Protein AF-A0A2D7PDQ7-F1 (afdb_monomer_lite)

Structure (mmCIF, N/CA/C/O backbone):
data_AF-A0A2D7PDQ7-F1
#
_entry.id   AF-A0A2D7PDQ7-F1
#
loop_
_atom_site.group_PDB
_atom_site.id
_atom_site.type_symbol
_atom_site.label_atom_id
_atom_site.label_alt_id
_atom_site.label_comp_id
_atom_site.label_asym_id
_atom_site.label_entity_id
_atom_site.label_seq_id
_atom_site.pdbx_PDB_ins_code
_atom_site.Cartn_x
_atom_site.Cartn_y
_atom_site.Cartn_z
_atom_site.occupancy
_atom_site.B_iso_or_equiv
_atom_site.auth_seq_id
_atom_site.auth_comp_id
_atom_site.auth_asym_id
_atom_site.auth_atom_id
_atom_site.pdbx_PDB_model_num
ATOM 1 N N . MET A 1 1 ? -23.291 -10.861 33.070 1.00 74.31 1 MET A N 1
ATOM 2 C CA . MET A 1 1 ? -24.072 -9.663 32.678 1.00 74.31 1 MET A CA 1
ATOM 3 C C . MET A 1 1 ? -23.288 -8.424 33.074 1.00 74.31 1 MET A C 1
ATOM 5 O O . MET A 1 1 ? -22.624 -8.471 34.106 1.00 74.31 1 MET A O 1
ATOM 9 N N . LEU A 1 2 ? -23.354 -7.357 32.272 1.00 87.25 2 LEU A N 1
ATOM 10 C CA . LEU A 1 2 ? -22.716 -6.072 32.582 1.00 87.25 2 LEU A CA 1
ATOM 11 C C . LEU A 1 2 ? -23.226 -5.519 33.918 1.00 87.25 2 LEU A C 1
ATOM 13 O O . LEU A 1 2 ? -24.430 -5.514 34.175 1.00 87.25 2 LEU A O 1
ATOM 17 N N . ASN A 1 3 ? -22.303 -5.071 34.765 1.00 92.12 3 ASN A N 1
ATOM 18 C CA . ASN A 1 3 ? -22.588 -4.445 36.053 1.00 92.12 3 ASN A CA 1
ATOM 19 C C . ASN A 1 3 ? -21.468 -3.456 36.427 1.00 92.12 3 ASN A C 1
ATOM 21 O O . ASN A 1 3 ? -20.418 -3.428 35.783 1.00 92.12 3 ASN A O 1
ATOM 25 N N . GLU A 1 4 ? -21.700 -2.643 37.461 1.00 92.44 4 GLU A N 1
ATOM 26 C CA . GLU A 1 4 ? -20.759 -1.597 37.899 1.00 92.44 4 GLU A CA 1
ATOM 27 C C . GLU A 1 4 ? -19.397 -2.149 38.320 1.00 92.44 4 GLU A C 1
ATOM 29 O O . GLU A 1 4 ? -18.371 -1.579 37.956 1.00 92.44 4 GLU A O 1
ATOM 34 N N . LYS A 1 5 ? -19.370 -3.270 39.053 1.00 92.25 5 LYS A N 1
ATOM 35 C CA . LYS A 1 5 ? -18.119 -3.881 39.518 1.00 92.25 5 LYS A CA 1
ATOM 36 C C . LYS A 1 5 ? -17.240 -4.285 38.331 1.00 92.25 5 LYS A C 1
ATOM 38 O O . LYS A 1 5 ? -16.074 -3.910 38.277 1.00 92.25 5 LYS A O 1
ATOM 43 N N . LEU A 1 6 ? -17.829 -4.976 37.355 1.00 92.00 6 LEU A N 1
ATOM 44 C CA . LEU A 1 6 ? -17.126 -5.457 36.169 1.00 92.00 6 LEU A CA 1
ATOM 45 C C . LEU A 1 6 ? -16.561 -4.307 35.326 1.00 92.00 6 LEU A C 1
ATOM 47 O O . LEU A 1 6 ? -15.419 -4.387 34.888 1.00 92.00 6 LEU A O 1
ATOM 51 N N . LEU A 1 7 ? -17.331 -3.237 35.098 1.00 93.06 7 LEU A N 1
ATOM 52 C CA . LEU A 1 7 ? -16.829 -2.090 34.331 1.00 93.06 7 LEU A CA 1
ATOM 53 C C . LEU A 1 7 ? -15.752 -1.307 35.084 1.00 93.06 7 LEU A C 1
ATOM 55 O O . LEU A 1 7 ? -14.805 -0.832 34.470 1.00 93.06 7 LEU A O 1
ATOM 59 N N . LYS A 1 8 ? -15.870 -1.186 36.407 1.00 93.44 8 LYS A N 1
ATOM 60 C CA . LYS A 1 8 ? -14.884 -0.465 37.213 1.00 93.44 8 LYS A CA 1
ATOM 61 C C . LYS A 1 8 ? -13.528 -1.171 37.250 1.00 93.44 8 LYS A C 1
ATOM 63 O O . LYS A 1 8 ? -12.503 -0.500 37.228 1.00 93.44 8 LYS A O 1
ATOM 68 N N . GLU A 1 9 ? -13.530 -2.495 37.367 1.00 93.00 9 GLU A N 1
ATOM 69 C CA . GLU A 1 9 ? -12.310 -3.279 37.594 1.00 93.00 9 GLU A CA 1
ATOM 70 C C . GLU A 1 9 ? -11.706 -3.818 36.289 1.00 93.00 9 GLU A C 1
ATOM 72 O O . GLU A 1 9 ? -10.486 -3.930 36.181 1.00 93.00 9 GLU A O 1
ATOM 77 N N . ASN A 1 10 ? -12.540 -4.118 35.284 1.00 94.88 10 ASN A N 1
ATOM 78 C CA . ASN A 1 10 ? -12.132 -4.944 34.146 1.00 94.88 10 ASN A CA 1
ATOM 79 C C . ASN A 1 10 ? -12.449 -4.327 32.774 1.00 94.88 10 ASN A C 1
ATOM 81 O O . ASN A 1 10 ? -12.316 -5.022 31.763 1.00 94.88 10 ASN A O 1
ATOM 85 N N . LEU A 1 11 ? -12.892 -3.068 32.688 1.00 95.56 11 LEU A N 1
ATOM 86 C CA . LEU A 1 11 ? -13.111 -2.413 31.395 1.00 95.56 11 LEU A CA 1
ATOM 87 C C . LEU A 1 11 ? -11.781 -2.198 30.663 1.00 95.56 11 LEU A C 1
ATOM 89 O O . LEU A 1 11 ? -10.881 -1.535 31.170 1.00 95.56 11 LEU A O 1
ATOM 93 N N . ILE A 1 12 ? -11.683 -2.731 29.444 1.00 95.56 12 ILE A N 1
ATOM 94 C CA . ILE A 1 12 ? -10.524 -2.542 28.566 1.00 95.56 12 ILE A CA 1
ATOM 95 C C . ILE A 1 12 ? -10.793 -1.382 27.608 1.00 95.56 12 ILE A C 1
ATOM 97 O O . ILE A 1 12 ? -9.985 -0.466 27.481 1.00 95.56 12 ILE A O 1
ATOM 101 N N . THR A 1 13 ? -11.913 -1.442 26.884 1.00 96.31 13 THR A N 1
ATOM 102 C CA . THR A 1 13 ? -12.304 -0.421 25.907 1.00 96.31 13 THR A CA 1
ATOM 103 C C . THR A 1 13 ? -13.776 -0.572 25.526 1.00 96.31 13 THR A C 1
ATOM 105 O O . THR A 1 13 ? -14.384 -1.619 25.757 1.00 96.31 13 THR A O 1
ATOM 108 N N . ALA A 1 14 ? -14.337 0.461 24.908 1.00 97.19 14 ALA A N 1
ATOM 109 C CA . ALA A 1 14 ? -15.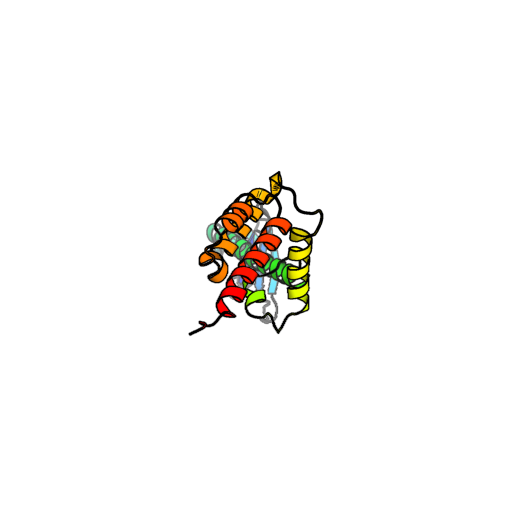632 0.420 24.252 1.00 97.19 14 ALA A CA 1
ATOM 110 C C . ALA A 1 14 ? -15.576 1.266 22.974 1.00 97.19 14 ALA A C 1
ATOM 112 O O . ALA A 1 14 ? -14.893 2.289 22.936 1.00 97.19 14 ALA A O 1
ATOM 113 N N . TYR A 1 15 ? -16.254 0.828 21.917 1.00 97.06 15 TYR A N 1
ATOM 114 C CA . TYR A 1 15 ? -16.269 1.531 20.633 1.00 97.06 15 TYR A CA 1
ATOM 115 C C . TYR A 1 15 ? -17.528 1.209 19.833 1.00 97.06 15 TYR A C 1
ATOM 117 O O . TYR A 1 15 ? -18.143 0.154 20.001 1.00 97.06 15 TYR A O 1
ATOM 125 N N . TYR A 1 16 ? -17.897 2.114 18.929 1.00 97.06 16 TYR A N 1
ATOM 126 C CA . TYR A 1 16 ? -18.976 1.875 17.981 1.00 97.06 16 TYR A CA 1
ATOM 127 C C . TYR A 1 16 ? -18.550 0.836 16.945 1.00 97.06 16 TYR A C 1
ATOM 129 O O . TYR A 1 16 ? -17.483 0.955 16.337 1.00 97.06 16 TYR A O 1
ATOM 137 N N . ILE A 1 17 ? -19.408 -0.156 16.709 1.00 93.69 17 ILE A N 1
ATOM 138 C CA . ILE A 1 17 ? -19.160 -1.221 15.721 1.00 93.69 17 ILE A CA 1
ATOM 139 C C . ILE A 1 17 ? -19.848 -0.978 14.380 1.00 93.69 17 ILE A C 1
ATOM 141 O O . ILE A 1 17 ? -19.488 -1.603 13.385 1.00 93.69 17 ILE A O 1
ATOM 145 N N . SER A 1 18 ? -20.806 -0.053 14.331 1.00 83.44 18 SER A N 1
ATOM 146 C CA . SER A 1 18 ? -21.534 0.306 13.117 1.00 83.44 18 SER A CA 1
ATOM 147 C C . SER A 1 18 ? -21.263 1.754 12.708 1.00 83.44 18 SER A C 1
ATOM 149 O O . SER A 1 18 ? -20.984 2.623 13.539 1.00 83.44 18 SER A O 1
ATOM 151 N N . ASP A 1 19 ? -21.339 2.038 11.406 1.00 83.50 19 ASP A N 1
ATOM 152 C CA . ASP A 1 19 ? -21.154 3.399 10.885 1.00 83.50 19 ASP A CA 1
ATOM 153 C C . ASP A 1 19 ? -22.277 4.349 11.315 1.00 83.50 19 ASP A C 1
ATOM 155 O O . ASP A 1 19 ? -22.029 5.534 11.534 1.00 83.50 19 ASP A O 1
ATOM 159 N N . ASP A 1 20 ? -23.484 3.816 11.512 1.00 90.38 20 ASP A N 1
ATOM 160 C CA . ASP A 1 20 ? -24.637 4.544 12.045 1.00 90.38 20 ASP A CA 1
ATOM 161 C C . ASP A 1 20 ? -24.618 4.689 13.578 1.00 90.38 20 ASP A C 1
ATOM 163 O O . ASP A 1 20 ? -25.548 5.261 14.140 1.00 90.38 20 ASP A O 1
ATOM 167 N N . ARG A 1 21 ? -23.561 4.194 14.245 1.00 91.19 21 ARG A N 1
ATOM 168 C CA . ARG A 1 21 ? -23.303 4.318 15.691 1.00 91.19 21 ARG A CA 1
ATOM 169 C C . ARG A 1 21 ? -24.416 3.773 16.590 1.00 91.19 21 ARG A C 1
ATOM 171 O O . ARG A 1 21 ? -24.507 4.148 17.750 1.00 91.19 21 ARG A O 1
ATOM 178 N N . LYS A 1 22 ? -25.247 2.855 16.092 1.00 94.00 22 LYS A N 1
ATOM 179 C CA . LYS A 1 22 ? -26.345 2.264 16.875 1.00 94.00 22 LYS A CA 1
ATOM 180 C C . LYS A 1 22 ? -25.900 1.206 17.871 1.00 94.00 22 LYS A C 1
ATOM 182 O O . LYS A 1 22 ? -26.639 0.905 18.802 1.00 94.00 22 LYS A O 1
ATOM 187 N N . GLN A 1 23 ? -24.725 0.620 17.674 1.00 96.06 23 GLN A N 1
ATOM 188 C CA . GLN A 1 23 ? -24.230 -0.464 18.512 1.00 96.06 23 GLN A CA 1
ATOM 189 C C . GLN A 1 23 ? -22.829 -0.160 19.025 1.00 96.06 23 GLN A C 1
ATOM 191 O O . GLN A 1 23 ? -21.967 0.312 18.276 1.00 96.06 23 GLN A O 1
ATOM 196 N N . ILE A 1 24 ? -22.612 -0.471 20.300 1.00 96.75 24 ILE A N 1
ATOM 197 C CA . ILE A 1 24 ? -21.329 -0.344 20.986 1.00 96.75 24 ILE A CA 1
ATOM 198 C C . ILE A 1 24 ? -20.901 -1.738 21.426 1.00 96.75 24 ILE A C 1
ATOM 200 O O . ILE A 1 24 ? -21.672 -2.460 22.057 1.00 96.75 24 ILE A O 1
ATOM 204 N N . GLU A 1 25 ? -19.664 -2.106 21.119 1.00 97.19 25 GLU A N 1
ATOM 205 C CA . GLU A 1 25 ? -19.026 -3.285 21.692 1.00 97.19 25 GLU A CA 1
ATOM 206 C C . GLU A 1 25 ? -18.143 -2.853 22.858 1.00 97.19 25 GLU A C 1
ATOM 208 O O . GLU A 1 25 ? -17.286 -1.978 22.726 1.00 97.19 25 GLU A O 1
ATOM 213 N N . ILE A 1 26 ? -18.378 -3.470 24.010 1.00 96.88 26 ILE A N 1
ATOM 214 C CA . ILE A 1 26 ? -17.614 -3.282 25.235 1.00 96.88 26 ILE A CA 1
ATOM 215 C C . ILE A 1 26 ? -16.732 -4.510 25.408 1.00 96.88 26 ILE A C 1
ATOM 217 O O . ILE A 1 26 ? -17.225 -5.639 25.430 1.00 96.88 26 ILE A O 1
ATOM 221 N N . LEU A 1 27 ? -15.431 -4.285 25.559 1.00 96.50 27 LEU A N 1
ATOM 222 C CA . LEU A 1 27 ? -14.466 -5.331 25.858 1.00 96.50 27 LEU A CA 1
ATOM 223 C C . LEU A 1 27 ? -14.090 -5.243 27.332 1.00 96.50 27 LEU A C 1
ATOM 225 O O . LEU A 1 27 ? -13.526 -4.241 27.780 1.00 96.50 27 LEU A O 1
ATOM 229 N N . THR A 1 28 ? -14.384 -6.303 28.079 1.00 96.19 28 THR A N 1
ATOM 230 C CA . THR A 1 28 ? -13.935 -6.458 29.463 1.00 96.19 28 THR A CA 1
ATOM 231 C C . THR A 1 28 ? -13.006 -7.652 29.596 1.00 96.19 28 THR A C 1
ATOM 233 O O . THR A 1 28 ? -13.070 -8.600 28.815 1.00 96.19 28 THR A O 1
ATOM 236 N N . GLN A 1 29 ? -12.125 -7.628 30.587 1.00 94.81 29 GLN A N 1
ATOM 237 C CA . GLN A 1 29 ? -11.354 -8.806 30.960 1.00 94.81 29 GLN A CA 1
ATOM 238 C C . GLN A 1 29 ? -12.203 -9.732 31.843 1.00 94.81 29 GLN A C 1
ATOM 240 O O . GLN A 1 29 ? -12.980 -9.266 32.680 1.00 94.81 29 GLN A O 1
ATOM 245 N N . THR A 1 30 ? -12.083 -11.048 31.676 1.00 87.88 30 THR A N 1
ATOM 246 C CA . THR A 1 30 ? -12.729 -12.015 32.575 1.00 87.88 30 THR A CA 1
ATOM 247 C C . THR A 1 30 ? -12.180 -11.880 33.998 1.00 87.88 30 THR A C 1
ATOM 249 O O . THR A 1 30 ? -11.047 -11.445 34.187 1.00 87.88 30 THR A O 1
ATOM 252 N N . GLU A 1 31 ? -12.971 -12.239 35.015 1.00 82.56 31 GLU A N 1
ATOM 253 C CA . GLU A 1 31 ? -12.567 -12.098 36.430 1.00 82.56 31 GLU A CA 1
ATOM 254 C C . GLU A 1 31 ? -11.277 -12.866 36.769 1.00 82.56 31 GLU A C 1
ATOM 256 O O . GLU A 1 31 ? -10.527 -12.463 37.651 1.00 82.56 31 GLU A O 1
ATOM 261 N N . ASP A 1 32 ? -10.986 -13.946 36.039 1.00 84.62 32 ASP A N 1
ATOM 262 C CA . ASP A 1 32 ? -9.755 -14.728 36.173 1.00 84.62 32 ASP A CA 1
ATOM 263 C C . ASP A 1 32 ? -8.547 -14.131 35.423 1.00 84.62 32 ASP A C 1
ATOM 265 O O . ASP A 1 32 ? -7.450 -14.690 35.481 1.00 84.62 32 ASP A O 1
ATOM 269 N N . GLY A 1 33 ? -8.731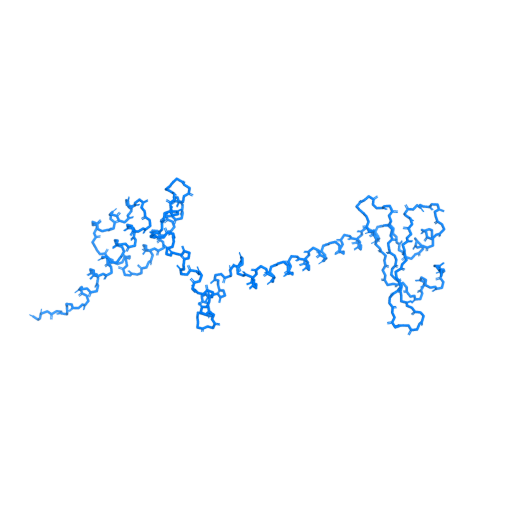 -13.024 34.697 1.00 83.94 33 GLY A N 1
ATOM 270 C CA . GLY A 1 33 ? -7.685 -12.343 33.938 1.00 83.94 33 GLY A CA 1
ATOM 271 C C . GLY A 1 33 ? -7.293 -13.019 32.620 1.00 83.94 33 GLY A C 1
ATOM 272 O O . GLY A 1 33 ? -6.424 -12.507 31.916 1.00 83.94 33 GLY A O 1
ATOM 273 N N . LYS A 1 34 ? -7.878 -14.166 32.259 1.00 88.19 34 LYS A N 1
ATOM 274 C CA . LYS A 1 34 ? -7.334 -15.017 31.183 1.00 88.19 34 LYS A CA 1
ATOM 275 C C . LYS A 1 34 ? -7.884 -14.722 29.796 1.00 88.19 34 LYS A C 1
ATOM 277 O O . LYS A 1 34 ? -7.247 -15.094 28.812 1.00 88.19 34 LYS A O 1
ATOM 282 N N . ALA A 1 35 ? -9.045 -14.085 29.699 1.00 91.69 35 ALA A N 1
ATOM 283 C CA . ALA A 1 35 ? -9.720 -13.860 28.431 1.00 91.69 35 ALA A CA 1
ATOM 284 C C . ALA A 1 35 ? -10.350 -12.467 28.349 1.00 91.69 35 ALA A C 1
ATOM 286 O O . ALA A 1 35 ? -10.569 -11.789 29.351 1.00 91.69 35 ALA A O 1
ATOM 287 N N . ILE A 1 36 ? -10.654 -12.056 27.119 1.00 94.75 36 ILE A N 1
ATOM 288 C CA . ILE A 1 36 ? -11.440 -10.858 26.829 1.00 94.75 36 ILE A CA 1
ATOM 289 C C . ILE A 1 36 ? -12.867 -11.310 26.525 1.00 94.75 36 ILE A C 1
ATOM 291 O O . ILE A 1 36 ? -13.076 -12.177 25.678 1.00 94.75 36 ILE A O 1
ATOM 295 N N . SER A 1 37 ? -13.839 -10.718 27.212 1.00 94.19 37 SER A N 1
ATOM 296 C CA . SER A 1 37 ? -15.264 -10.955 27.023 1.00 94.19 37 SER A CA 1
ATOM 297 C C . SER A 1 37 ? -15.893 -9.769 26.281 1.00 94.19 37 SER A C 1
ATOM 299 O O . SER A 1 37 ? -15.996 -8.684 26.859 1.00 94.19 37 SER A O 1
ATOM 301 N N . PRO A 1 38 ? -16.338 -9.944 25.025 1.00 95.12 38 PRO A N 1
ATOM 302 C CA . PRO A 1 38 ? -17.089 -8.918 24.314 1.00 95.12 38 PRO A CA 1
ATOM 303 C C . PRO A 1 38 ? -18.548 -8.885 24.780 1.00 95.12 38 PRO A C 1
ATOM 305 O O . PRO A 1 38 ? -19.162 -9.920 25.042 1.00 95.12 38 PRO A O 1
ATOM 308 N N . THR A 1 39 ? -19.128 -7.693 24.884 1.00 95.69 39 THR A N 1
ATOM 309 C CA . THR A 1 39 ? -20.571 -7.498 25.079 1.00 95.69 39 THR A CA 1
ATOM 310 C C . THR A 1 39 ? -21.060 -6.383 24.168 1.00 95.69 39 THR A C 1
ATOM 312 O O . THR A 1 39 ? -20.536 -5.274 24.220 1.00 95.69 39 THR A O 1
ATOM 315 N N . ILE A 1 40 ? -22.076 -6.664 23.354 1.00 96.12 40 ILE A N 1
ATOM 316 C CA . ILE A 1 40 ? -22.682 -5.683 22.448 1.00 96.12 40 ILE A CA 1
ATOM 317 C C . ILE A 1 40 ? -23.913 -5.083 23.123 1.00 96.12 40 ILE A C 1
ATOM 319 O O . ILE A 1 40 ? -24.754 -5.812 23.654 1.00 96.12 40 ILE A O 1
ATOM 323 N N . ILE A 1 41 ? -24.015 -3.758 23.094 1.00 95.25 41 ILE A N 1
ATOM 324 C CA . ILE A 1 41 ? -25.157 -3.003 23.606 1.00 95.25 41 ILE A CA 1
ATOM 325 C C . ILE A 1 41 ? -25.671 -2.022 22.552 1.00 95.25 41 ILE A C 1
ATOM 327 O O . ILE A 1 41 ? -24.950 -1.644 21.626 1.00 95.25 41 ILE A O 1
ATOM 331 N N . GLU A 1 42 ? -26.914 -1.585 22.717 1.00 94.69 42 GLU A N 1
ATOM 332 C CA . GLU A 1 42 ? -27.489 -0.502 21.923 1.00 94.69 42 GLU A CA 1
ATOM 333 C C . GLU A 1 42 ? -27.010 0.864 22.433 1.00 94.69 42 GLU A C 1
ATOM 335 O O . GLU A 1 42 ? -26.920 1.099 23.642 1.00 94.69 42 GLU A O 1
ATOM 340 N N . SER A 1 43 ? -26.713 1.771 21.502 1.00 93.81 43 SER A N 1
ATOM 341 C CA . SER A 1 43 ? -26.355 3.164 21.777 1.00 93.81 43 SER A CA 1
ATOM 342 C C . SER A 1 43 ? -27.599 4.031 22.003 1.00 93.81 43 SER A C 1
ATOM 344 O O . SER A 1 43 ? -27.806 5.037 21.324 1.00 93.81 43 SER A O 1
ATOM 346 N N . ASP A 1 44 ? -28.449 3.620 22.941 1.00 93.94 44 ASP A N 1
ATOM 347 C CA . ASP A 1 44 ? -29.635 4.369 23.357 1.00 93.94 44 ASP A CA 1
ATOM 348 C C . ASP A 1 44 ? -29.402 4.972 24.754 1.00 93.94 44 ASP A C 1
ATOM 350 O O . ASP A 1 44 ? -29.225 4.215 25.714 1.00 93.94 44 ASP A O 1
ATOM 354 N N . PRO A 1 45 ? -29.463 6.310 24.917 1.00 91.19 45 PRO A N 1
ATOM 355 C CA . PRO A 1 45 ? -29.382 6.983 26.214 1.00 91.19 45 PRO A CA 1
ATOM 356 C C . PRO A 1 45 ? -30.341 6.452 27.283 1.00 91.19 45 PRO A C 1
ATOM 358 O O . PRO A 1 45 ? -30.078 6.618 28.476 1.00 91.19 45 PRO A O 1
ATOM 361 N N . ASN A 1 46 ? -31.449 5.815 26.894 1.00 93.94 46 ASN A N 1
ATOM 362 C CA . ASN A 1 46 ? -32.404 5.216 27.821 1.00 93.94 46 ASN A CA 1
ATOM 363 C C . ASN A 1 46 ? -32.031 3.791 28.249 1.00 93.94 46 ASN A C 1
ATOM 365 O O . ASN A 1 46 ? -32.485 3.354 29.312 1.00 93.94 46 ASN A O 1
ATOM 369 N N . HIS A 1 47 ? -31.175 3.101 27.490 1.00 92.88 47 HIS A N 1
ATOM 370 C CA . HIS A 1 47 ? -30.790 1.720 27.745 1.00 92.88 47 HIS A CA 1
ATOM 371 C C . HIS A 1 47 ? -29.968 1.598 29.047 1.00 92.88 47 HIS A C 1
ATOM 373 O O . HIS A 1 47 ? -28.980 2.322 29.229 1.00 92.88 47 HIS A O 1
ATOM 379 N N . PRO A 1 48 ? -30.302 0.666 29.966 1.00 93.50 48 PRO A N 1
ATOM 380 C CA . PRO A 1 48 ? -29.619 0.547 31.257 1.00 93.50 48 PRO A CA 1
ATOM 381 C C . PRO A 1 48 ? -28.101 0.359 31.145 1.00 93.50 48 PRO A C 1
ATOM 383 O O . PRO A 1 48 ? -27.348 0.955 31.913 1.00 93.50 48 PRO A O 1
ATOM 386 N N . TYR A 1 49 ? -27.635 -0.428 30.167 1.00 94.38 49 TYR A N 1
ATOM 387 C CA . TYR A 1 49 ? -26.198 -0.643 29.962 1.00 94.38 49 TYR A CA 1
ATOM 388 C C . TYR A 1 49 ? -25.487 0.542 29.309 1.00 94.38 49 TYR A C 1
ATOM 390 O O . TYR A 1 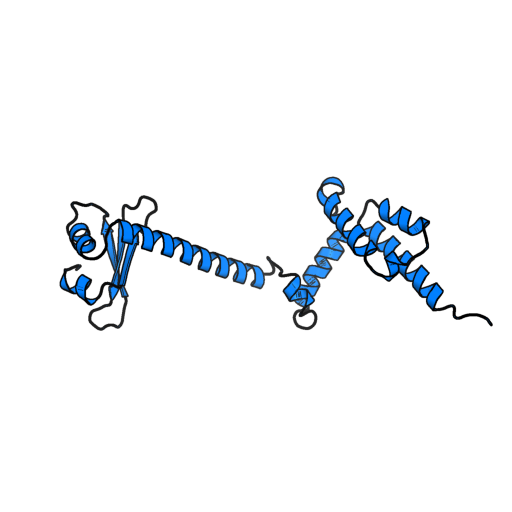49 ? -24.301 0.725 29.565 1.00 94.38 49 TYR A O 1
ATOM 398 N N . TYR A 1 50 ? -26.194 1.371 28.534 1.00 94.81 50 TYR A N 1
ATOM 399 C CA . TYR A 1 50 ? -25.609 2.599 27.997 1.00 94.81 50 TYR A CA 1
ATOM 400 C C . TYR A 1 50 ? -25.353 3.587 29.134 1.00 94.81 50 TYR A C 1
ATOM 402 O O . TYR A 1 50 ? -24.222 4.019 29.332 1.00 94.81 50 TYR A O 1
ATOM 410 N N . LYS A 1 51 ? -26.371 3.826 29.976 1.00 94.31 51 LYS A N 1
ATOM 411 C CA . LYS A 1 51 ? -26.247 4.669 31.179 1.00 94.31 51 LYS A CA 1
ATOM 412 C C . LYS A 1 51 ? -25.128 4.202 32.106 1.00 94.31 51 LYS A C 1
ATOM 414 O O . LYS A 1 51 ? -24.458 5.016 32.735 1.00 94.31 51 LYS A O 1
ATOM 419 N N . LEU A 1 52 ? -24.951 2.886 32.214 1.00 95.19 52 LEU A N 1
ATOM 420 C CA . LEU A 1 52 ? -23.891 2.276 33.001 1.00 95.19 52 LEU A CA 1
ATOM 421 C C . LEU A 1 52 ? -22.502 2.548 32.396 1.00 95.19 52 LEU A C 1
ATOM 423 O O . LEU A 1 52 ? -21.605 2.963 33.126 1.00 95.19 52 LEU A O 1
ATOM 427 N N . LEU A 1 53 ? -22.334 2.358 31.082 1.00 95.69 53 LEU A N 1
ATOM 428 C CA . LEU A 1 53 ? -21.084 2.627 30.364 1.00 95.69 53 LEU A CA 1
ATOM 429 C C . LEU A 1 53 ? -20.683 4.105 30.446 1.00 95.69 53 LEU A C 1
ATOM 431 O O . LEU A 1 53 ? -19.523 4.402 30.727 1.00 95.69 53 LEU A O 1
ATOM 435 N N . THR A 1 54 ? -21.640 5.025 30.284 1.00 94.50 54 THR A N 1
ATOM 436 C CA . THR A 1 54 ? -21.382 6.477 30.278 1.00 94.50 54 THR A CA 1
ATOM 437 C C . THR A 1 54 ? -20.863 7.036 31.604 1.00 94.50 54 THR A C 1
ATOM 439 O O . THR A 1 54 ? -20.427 8.181 31.656 1.00 94.50 54 THR A O 1
ATOM 442 N N . LYS A 1 55 ? -20.879 6.244 32.686 1.00 95.69 55 LYS A N 1
ATOM 443 C CA . LYS A 1 55 ? -20.208 6.595 33.950 1.00 95.69 55 LYS A CA 1
ATOM 444 C C . LYS A 1 55 ? -18.681 6.468 33.875 1.00 95.69 55 LYS A C 1
ATOM 446 O O . LYS A 1 55 ? -18.000 7.024 34.731 1.00 95.69 55 LYS A O 1
ATOM 451 N N . TYR A 1 56 ? -18.165 5.709 32.908 1.00 95.44 56 TYR A N 1
ATOM 452 C CA . TYR A 1 56 ? -16.745 5.357 32.781 1.00 95.44 56 TYR A CA 1
ATOM 453 C C . TYR A 1 56 ? -16.125 5.811 31.461 1.00 95.44 56 TYR A C 1
ATOM 455 O O . TYR A 1 56 ? -14.920 6.022 31.414 1.00 95.44 56 TYR A O 1
ATOM 463 N N . VAL A 1 57 ? -16.930 5.925 30.401 1.00 94.62 57 VAL A N 1
ATOM 464 C CA . VAL A 1 57 ? -16.486 6.382 29.080 1.00 94.62 57 VAL A CA 1
ATOM 465 C C . VAL A 1 57 ? -17.500 7.384 28.554 1.00 94.62 57 VAL A C 1
ATOM 467 O O . VAL A 1 57 ? -18.672 7.052 28.377 1.00 94.62 57 VAL A O 1
ATOM 470 N N . SER A 1 58 ? -17.058 8.610 28.313 1.00 94.69 58 SER A N 1
ATOM 471 C CA . SER A 1 58 ? -17.885 9.656 27.716 1.00 94.69 58 SER A CA 1
ATOM 472 C C . SER A 1 58 ? -18.191 9.373 26.241 1.00 94.69 58 SER A C 1
ATOM 474 O O . SER A 1 58 ? -17.523 8.584 25.571 1.00 94.69 58 SER A O 1
ATOM 476 N N . GLU A 1 59 ? -19.208 10.046 25.703 1.00 92.75 59 GLU A N 1
ATOM 477 C CA . GLU A 1 59 ? -19.540 9.942 24.280 1.00 92.75 59 GLU A CA 1
ATOM 478 C C . GLU A 1 59 ? -18.394 10.445 23.384 1.00 92.75 59 GLU A C 1
ATOM 480 O O . GLU A 1 59 ? -18.104 9.838 22.352 1.00 92.75 59 GLU A O 1
ATOM 485 N N . GLU A 1 60 ? -17.694 11.504 23.801 1.00 94.69 60 GLU A N 1
ATOM 486 C CA . GLU A 1 60 ? -16.519 12.023 23.093 1.00 94.69 60 GLU A CA 1
ATOM 487 C C . GLU A 1 60 ? -15.375 11.000 23.073 1.00 94.69 60 GLU A C 1
ATOM 489 O O . GLU A 1 60 ? -14.822 10.720 22.006 1.00 94.69 60 GLU A O 1
ATOM 494 N N . GLU A 1 61 ? -15.079 10.361 24.211 1.00 95.81 61 GLU A N 1
ATOM 495 C CA . GLU A 1 61 ? -14.078 9.289 24.287 1.00 95.81 61 GLU A CA 1
ATOM 496 C C . GLU A 1 61 ? -14.470 8.086 23.420 1.00 95.81 61 GLU A C 1
ATOM 498 O O . GLU A 1 61 ? -13.624 7.549 22.703 1.00 95.81 61 GLU A O 1
ATOM 503 N N . LEU A 1 62 ? -15.749 7.683 23.403 1.00 95.62 62 LEU A N 1
ATOM 504 C CA . LEU A 1 62 ? -16.228 6.618 22.511 1.00 95.62 62 LEU A CA 1
ATOM 505 C C . LEU A 1 62 ? -15.958 6.950 21.039 1.00 95.62 62 LEU A C 1
ATOM 507 O O . LEU A 1 62 ? -15.528 6.078 20.274 1.00 95.62 62 LEU A O 1
ATOM 511 N N . LEU A 1 63 ? -16.193 8.197 20.625 1.00 94.44 63 LEU A N 1
ATOM 512 C CA . LEU A 1 63 ? -15.930 8.648 19.259 1.00 94.44 63 LEU A CA 1
ATOM 513 C C . LEU A 1 63 ? -14.436 8.649 18.936 1.00 94.44 63 LEU A C 1
ATOM 515 O O . LEU A 1 63 ? -14.046 8.169 17.865 1.00 94.44 63 LEU A O 1
ATOM 519 N N . GLU A 1 64 ? -13.602 9.134 19.853 1.00 96.25 64 GLU A N 1
ATOM 520 C CA . GLU A 1 64 ? -12.151 9.161 19.678 1.00 96.25 64 GLU A CA 1
ATOM 521 C C . GLU A 1 64 ? -11.568 7.744 19.585 1.00 96.25 64 GLU A C 1
ATOM 523 O O . GLU A 1 64 ? -10.857 7.431 18.622 1.00 96.25 64 GLU A O 1
ATOM 528 N N . ILE A 1 65 ? -11.934 6.855 20.519 1.00 96.44 65 ILE A N 1
ATOM 529 C CA . ILE A 1 65 ? -11.520 5.444 20.524 1.00 96.44 65 ILE A CA 1
ATOM 530 C C . ILE A 1 65 ? -11.941 4.776 19.213 1.00 96.44 65 ILE A C 1
ATOM 532 O O . ILE A 1 65 ? -11.125 4.122 18.557 1.00 96.44 65 ILE A O 1
ATOM 536 N N . THR A 1 66 ? -13.192 4.977 18.788 1.00 96.19 66 THR A N 1
ATOM 537 C CA . THR A 1 66 ? -13.717 4.419 17.532 1.00 96.19 66 THR A CA 1
ATOM 538 C C . THR A 1 66 ? -12.913 4.904 16.327 1.00 96.19 66 THR A C 1
ATOM 540 O O . THR A 1 66 ? -12.512 4.105 15.476 1.00 96.19 66 THR A O 1
ATOM 543 N N . HIS A 1 67 ? -12.646 6.208 16.237 1.00 95.31 67 HIS A N 1
ATOM 544 C CA . HIS A 1 67 ? -11.888 6.783 15.130 1.00 95.31 67 HIS A CA 1
ATOM 545 C C . HIS A 1 67 ? -10.453 6.244 15.089 1.00 95.31 67 HIS A C 1
ATOM 547 O O . HIS A 1 67 ? -9.967 5.808 14.038 1.00 95.31 67 HIS A O 1
ATOM 553 N N . GLN A 1 68 ? -9.784 6.215 16.242 1.00 96.12 68 GLN A N 1
ATOM 554 C CA . GLN A 1 68 ? -8.423 5.710 16.352 1.00 96.12 68 GLN A CA 1
ATOM 555 C C . GLN A 1 68 ? -8.347 4.216 16.016 1.00 96.12 68 GLN A C 1
ATOM 557 O O . GLN A 1 68 ? -7.421 3.781 15.323 1.00 96.12 68 GLN A O 1
ATOM 562 N N . ARG A 1 69 ? -9.350 3.432 16.425 1.00 94.25 69 ARG A N 1
ATOM 563 C CA . ARG A 1 69 ? -9.477 2.019 16.067 1.00 94.25 69 ARG A CA 1
ATOM 564 C C . ARG A 1 69 ? -9.619 1.828 14.558 1.00 94.25 69 ARG A C 1
ATOM 566 O O . ARG A 1 69 ? -8.785 1.135 13.977 1.00 94.25 69 ARG A O 1
ATOM 573 N N . LYS A 1 70 ? -10.576 2.505 13.909 1.00 93.75 70 LYS A N 1
ATOM 574 C CA . LYS A 1 70 ? -10.766 2.431 12.445 1.00 93.75 70 LYS A CA 1
ATOM 575 C C . LYS A 1 70 ? -9.486 2.798 11.690 1.00 93.75 70 LYS A C 1
ATOM 577 O O . LYS A 1 70 ? -9.099 2.125 10.735 1.00 93.75 70 LYS A O 1
ATOM 582 N N . LYS A 1 71 ? -8.771 3.832 12.145 1.00 95.44 71 LYS A N 1
ATOM 583 C CA . LYS A 1 71 ? -7.483 4.244 11.566 1.00 95.44 71 LYS A CA 1
ATOM 584 C C . LYS A 1 71 ? -6.413 3.153 11.693 1.00 95.44 71 LYS A C 1
ATOM 586 O O . LYS A 1 71 ? -5.688 2.887 10.729 1.00 95.44 71 LYS A O 1
ATOM 591 N N . ASN A 1 72 ? -6.311 2.521 12.859 1.00 95.56 72 ASN A N 1
ATOM 592 C CA . ASN A 1 72 ? -5.344 1.454 13.115 1.00 95.56 72 ASN A CA 1
ATOM 593 C C . ASN A 1 72 ? -5.670 0.175 12.334 1.00 95.56 72 ASN A C 1
ATOM 595 O O . ASN A 1 72 ? -4.770 -0.405 11.724 1.00 95.56 72 ASN A O 1
ATOM 599 N N . GLU A 1 73 ? -6.941 -0.224 12.288 1.00 94.44 73 GLU A N 1
ATOM 600 C CA . GLU A 1 73 ? -7.423 -1.360 11.498 1.00 94.44 73 GLU A CA 1
ATOM 601 C C . GLU A 1 73 ? -7.156 -1.143 10.008 1.00 94.44 73 GLU A C 1
ATOM 603 O O . GLU A 1 73 ? -6.566 -2.006 9.358 1.00 94.44 73 GLU A O 1
ATOM 608 N N . LEU A 1 74 ? -7.460 0.047 9.476 1.00 95.25 74 LEU A N 1
ATOM 609 C CA . LEU A 1 74 ? -7.159 0.389 8.086 1.00 95.25 74 LEU A CA 1
ATOM 610 C C . LEU A 1 74 ? -5.656 0.311 7.792 1.00 95.25 74 LEU A C 1
ATOM 612 O O . LEU A 1 74 ? -5.246 -0.176 6.736 1.00 95.25 74 LEU A O 1
ATOM 616 N N . LYS A 1 75 ? -4.810 0.776 8.717 1.00 96.31 75 LYS A N 1
ATOM 617 C CA . LYS A 1 75 ? -3.351 0.684 8.581 1.00 96.31 75 LYS A CA 1
ATOM 618 C C . LYS A 1 75 ? -2.880 -0.774 8.570 1.00 96.31 75 LYS A C 1
ATOM 620 O O . LYS A 1 75 ? -2.047 -1.134 7.735 1.00 96.31 75 LYS A O 1
ATOM 625 N N . ALA A 1 76 ? -3.403 -1.607 9.468 1.00 96.75 76 ALA A N 1
ATOM 626 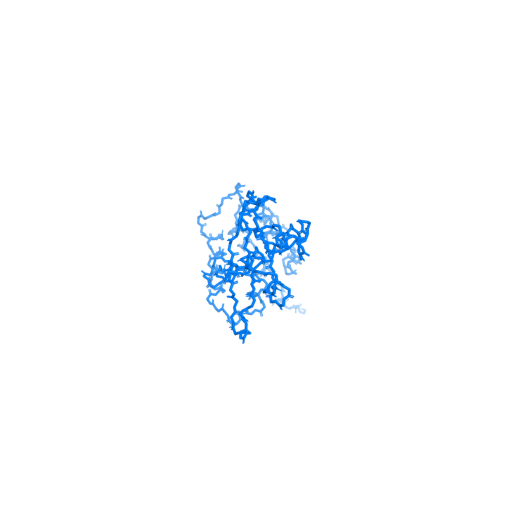C CA . ALA A 1 76 ? -3.079 -3.031 9.536 1.00 96.75 76 ALA A CA 1
ATOM 627 C C . ALA A 1 76 ? -3.539 -3.773 8.274 1.00 96.75 76 ALA A C 1
ATOM 629 O O . ALA A 1 76 ? -2.755 -4.512 7.675 1.00 96.75 76 ALA A O 1
ATOM 630 N N . TYR A 1 77 ? -4.760 -3.491 7.818 1.00 96.12 77 TYR A N 1
ATOM 631 C CA . TYR A 1 77 ? -5.327 -4.034 6.590 1.00 96.12 77 TYR A CA 1
ATOM 632 C C . TYR A 1 77 ? -4.468 -3.682 5.374 1.00 96.12 77 TYR A C 1
ATOM 634 O O . TYR A 1 77 ? -4.011 -4.576 4.666 1.00 96.12 77 TYR A O 1
ATOM 642 N N . LYS A 1 78 ? -4.128 -2.398 5.183 1.00 94.94 78 LYS A N 1
ATOM 643 C CA . LYS A 1 78 ? -3.230 -1.959 4.100 1.00 94.94 78 LYS A CA 1
ATOM 644 C C . LYS A 1 78 ? -1.889 -2.694 4.131 1.00 94.94 78 LYS A C 1
ATOM 646 O O . LYS A 1 78 ? -1.400 -3.119 3.088 1.00 94.94 78 LYS A O 1
ATOM 651 N N . LYS A 1 79 ? -1.301 -2.882 5.318 1.00 94.44 79 LYS A N 1
ATOM 652 C CA . LYS A 1 79 ? -0.038 -3.619 5.474 1.00 94.44 79 LYS A CA 1
ATOM 653 C C . LYS A 1 79 ? -0.181 -5.091 5.075 1.00 94.44 79 LYS A C 1
ATOM 655 O O . LYS A 1 79 ? 0.711 -5.623 4.417 1.00 94.44 79 LYS A O 1
ATOM 660 N N . MET A 1 80 ? -1.279 -5.742 5.456 1.00 94.69 80 MET A N 1
ATOM 661 C CA . MET A 1 80 ? -1.562 -7.128 5.081 1.00 94.69 80 MET A CA 1
ATOM 662 C C . MET A 1 80 ? -1.774 -7.269 3.573 1.00 94.69 80 MET A C 1
ATOM 664 O O . MET A 1 80 ? -1.128 -8.112 2.957 1.00 94.69 80 MET A O 1
ATOM 668 N N . VAL A 1 81 ? -2.596 -6.402 2.975 1.00 95.19 81 VAL A N 1
ATOM 669 C CA . VAL A 1 81 ? -2.842 -6.377 1.526 1.00 95.19 81 VAL A CA 1
ATOM 670 C C . VAL A 1 81 ? -1.537 -6.183 0.758 1.00 95.19 81 VAL A C 1
ATOM 672 O O . VAL A 1 81 ? -1.241 -6.969 -0.134 1.00 95.19 81 VAL A O 1
ATOM 675 N N . LEU A 1 82 ? -0.703 -5.210 1.143 1.00 89.75 82 LEU A N 1
ATOM 676 C CA . LEU A 1 82 ? 0.602 -4.994 0.507 1.00 89.75 82 LEU A CA 1
ATOM 677 C C . LEU A 1 82 ? 1.533 -6.202 0.656 1.00 89.75 82 LEU A C 1
ATOM 679 O O . LEU A 1 82 ? 2.248 -6.542 -0.282 1.00 89.75 82 LEU A O 1
ATOM 683 N N . LYS A 1 83 ? 1.531 -6.868 1.816 1.00 89.38 83 LYS A N 1
ATOM 684 C CA . LYS A 1 83 ? 2.335 -8.076 2.039 1.00 89.38 83 LYS A CA 1
ATOM 685 C C . LYS A 1 83 ? 1.893 -9.221 1.124 1.00 89.38 83 LYS A C 1
ATOM 687 O O . LYS A 1 83 ? 2.754 -9.887 0.556 1.00 89.38 83 LYS A O 1
ATOM 692 N N . LEU A 1 84 ? 0.585 -9.443 0.989 1.00 89.81 84 LEU A N 1
ATOM 693 C CA . LEU A 1 84 ? 0.028 -10.464 0.098 1.00 89.81 84 LEU A CA 1
ATOM 694 C C . LEU A 1 84 ? 0.318 -10.124 -1.366 1.00 89.81 84 LEU A C 1
ATOM 696 O O . LEU A 1 84 ? 0.903 -10.936 -2.068 1.00 89.81 84 LEU A O 1
ATOM 700 N N . ALA A 1 85 ? 0.060 -8.885 -1.786 1.00 86.75 85 ALA A N 1
ATOM 701 C CA . ALA A 1 85 ? 0.349 -8.427 -3.141 1.00 86.75 85 ALA A CA 1
ATOM 702 C C . ALA A 1 85 ? 1.841 -8.552 -3.509 1.00 86.75 85 ALA A C 1
ATOM 704 O O . ALA A 1 85 ? 2.164 -8.972 -4.616 1.00 86.75 85 ALA A O 1
ATOM 705 N N . LYS A 1 86 ? 2.762 -8.242 -2.581 1.00 83.81 86 LYS A N 1
ATOM 706 C CA . LYS A 1 86 ? 4.206 -8.474 -2.773 1.00 83.81 86 LYS A CA 1
ATOM 707 C C . LYS A 1 86 ? 4.550 -9.966 -2.868 1.00 83.81 86 LYS A C 1
ATOM 709 O O . LYS A 1 86 ? 5.422 -10.331 -3.652 1.00 83.81 86 LYS A O 1
ATOM 714 N N . LYS A 1 87 ? 3.910 -10.818 -2.059 1.00 82.62 87 LYS A N 1
ATOM 715 C CA . LYS A 1 87 ? 4.119 -12.276 -2.071 1.00 82.62 87 LYS A CA 1
ATOM 716 C C . LYS A 1 87 ? 3.662 -12.893 -3.395 1.00 82.62 87 LYS A C 1
ATOM 718 O O . LYS A 1 87 ? 4.379 -13.724 -3.939 1.00 82.62 87 LYS A O 1
ATOM 723 N N . ASP A 1 88 ? 2.521 -12.448 -3.907 1.00 81.00 88 ASP A N 1
ATOM 724 C CA . ASP A 1 88 ? 1.898 -12.988 -5.118 1.00 81.00 88 ASP A CA 1
ATOM 725 C C . ASP A 1 88 ? 2.444 -12.339 -6.406 1.00 81.00 88 ASP A C 1
ATOM 727 O O . ASP A 1 88 ? 1.983 -12.645 -7.501 1.00 81.00 88 ASP A O 1
ATOM 731 N N . GLY A 1 89 ? 3.425 -11.433 -6.297 1.00 76.25 89 GLY A N 1
ATOM 732 C CA . GLY A 1 89 ? 4.038 -10.763 -7.449 1.00 76.25 89 GLY A CA 1
ATOM 733 C C . GLY A 1 89 ? 3.143 -9.715 -8.122 1.00 76.25 89 GLY A C 1
ATOM 734 O O . GLY A 1 89 ? 3.382 -9.340 -9.261 1.00 76.25 89 GLY A O 1
ATOM 735 N N . LEU A 1 90 ? 2.111 -9.216 -7.439 1.00 79.31 90 LEU A N 1
ATOM 736 C CA . LEU A 1 90 ? 1.224 -8.171 -7.968 1.00 79.31 90 LEU A CA 1
ATOM 737 C C . LEU A 1 90 ? 1.798 -6.762 -7.784 1.00 79.31 90 LEU A C 1
ATOM 739 O O . LEU A 1 90 ? 1.448 -5.841 -8.518 1.00 79.31 90 LEU A O 1
ATOM 743 N N . VAL A 1 91 ? 2.661 -6.578 -6.782 1.00 79.94 91 VAL A N 1
ATOM 744 C CA . VAL A 1 91 ? 3.333 -5.306 -6.498 1.00 79.94 91 VAL A CA 1
ATOM 745 C C . VAL A 1 91 ? 4.821 -5.555 -6.311 1.00 79.94 91 VAL A C 1
ATOM 747 O O . VAL A 1 91 ? 5.232 -6.343 -5.459 1.00 79.94 91 VAL A O 1
ATOM 750 N N . TYR A 1 92 ? 5.627 -4.821 -7.071 1.00 73.94 92 TYR A N 1
ATOM 751 C CA . TYR A 1 92 ? 7.080 -4.879 -7.015 1.00 73.94 92 TYR A CA 1
ATOM 752 C C . TYR A 1 92 ? 7.644 -3.592 -6.423 1.00 73.94 92 TYR A C 1
ATOM 754 O O 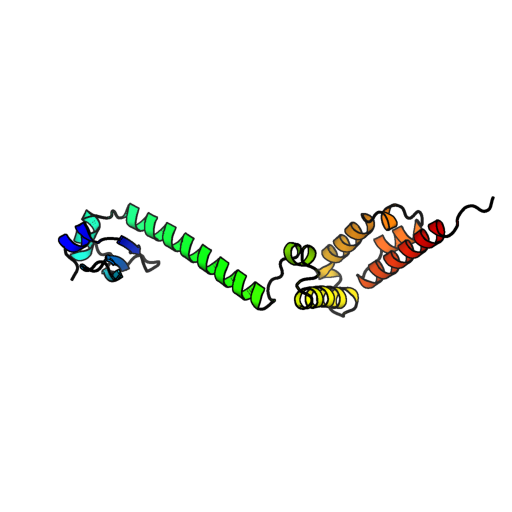. TYR A 1 92 ? 7.262 -2.489 -6.804 1.00 73.94 92 TYR A O 1
ATOM 762 N N . ASP A 1 93 ? 8.577 -3.741 -5.489 1.00 75.56 93 ASP A N 1
ATOM 763 C CA . ASP A 1 93 ? 9.354 -2.629 -4.958 1.00 75.56 93 ASP A CA 1
ATOM 764 C C . ASP A 1 93 ? 10.666 -2.539 -5.743 1.00 75.56 93 ASP A C 1
ATOM 766 O O . ASP A 1 93 ? 11.588 -3.330 -5.535 1.00 75.56 93 ASP A O 1
ATOM 770 N N . VAL A 1 94 ? 10.726 -1.612 -6.701 1.00 69.31 94 VAL A N 1
ATOM 771 C CA . VAL A 1 94 ? 11.856 -1.468 -7.639 1.00 69.31 94 VAL A CA 1
ATOM 772 C C . VAL A 1 94 ? 13.179 -1.224 -6.898 1.00 69.31 94 VAL A C 1
ATOM 774 O O . VAL A 1 94 ? 14.224 -1.739 -7.300 1.00 69.31 94 VAL A O 1
ATOM 777 N N . ASN A 1 95 ? 13.142 -0.516 -5.766 1.00 70.12 95 ASN A N 1
ATOM 778 C CA . ASN A 1 95 ? 14.326 -0.257 -4.943 1.00 70.12 95 ASN A CA 1
ATOM 779 C C . ASN A 1 95 ? 14.800 -1.515 -4.201 1.00 70.12 95 ASN A C 1
ATOM 781 O O . ASN A 1 95 ? 15.998 -1.721 -4.012 1.00 70.12 95 ASN A O 1
ATOM 785 N N . GLU A 1 96 ? 13.867 -2.368 -3.775 1.00 71.06 96 GLU A N 1
ATOM 786 C CA . GLU A 1 96 ? 14.179 -3.650 -3.136 1.00 71.06 96 GLU A CA 1
ATOM 787 C C . GLU A 1 96 ? 14.798 -4.634 -4.141 1.00 71.06 96 GLU A C 1
ATOM 789 O O . GLU A 1 96 ? 15.758 -5.329 -3.803 1.00 71.06 96 GLU A O 1
ATOM 794 N N . ILE A 1 97 ? 14.281 -4.654 -5.377 1.00 68.31 97 ILE A N 1
ATOM 795 C CA . ILE A 1 97 ? 14.768 -5.511 -6.468 1.00 68.31 97 ILE A CA 1
ATOM 796 C C . ILE A 1 97 ? 16.175 -5.095 -6.896 1.00 68.31 97 ILE A C 1
ATOM 798 O O . ILE A 1 97 ? 17.061 -5.941 -6.959 1.00 68.31 97 ILE A O 1
ATOM 802 N N . THR A 1 98 ? 16.404 -3.802 -7.134 1.00 64.81 98 THR A N 1
ATOM 803 C CA . THR A 1 98 ? 17.714 -3.291 -7.577 1.00 64.81 98 THR A CA 1
ATOM 804 C C . THR A 1 98 ? 18.812 -3.489 -6.531 1.00 64.81 98 THR A C 1
ATOM 806 O O . THR A 1 98 ? 19.944 -3.793 -6.891 1.00 64.81 98 THR A O 1
ATOM 809 N N . LYS A 1 99 ? 18.498 -3.401 -5.231 1.00 72.44 99 LYS A N 1
ATOM 810 C CA . LYS A 1 99 ? 19.474 -3.647 -4.151 1.00 72.44 99 LYS A CA 1
ATOM 811 C C . LYS A 1 99 ? 19.770 -5.125 -3.888 1.00 72.44 99 LYS A C 1
ATOM 813 O O . LYS A 1 99 ? 20.809 -5.433 -3.316 1.00 72.44 99 LYS A O 1
ATOM 818 N N . ASN A 1 100 ? 18.868 -6.032 -4.263 1.00 67.31 100 ASN A N 1
ATOM 819 C CA . ASN A 1 100 ? 18.975 -7.465 -3.969 1.00 67.31 100 ASN A CA 1
ATOM 820 C C . ASN A 1 100 ? 18.932 -8.328 -5.240 1.00 67.31 100 ASN A C 1
ATOM 822 O O . ASN A 1 100 ? 18.400 -9.439 -5.202 1.00 67.31 100 ASN A O 1
ATOM 826 N N . LEU A 1 101 ? 19.492 -7.825 -6.346 1.00 64.56 101 LEU A N 1
ATOM 827 C CA . LEU A 1 101 ? 19.525 -8.477 -7.664 1.00 64.56 101 LEU A CA 1
ATOM 828 C C . LEU A 1 101 ? 19.914 -9.966 -7.596 1.00 64.56 101 LEU A C 1
ATOM 830 O O . LEU A 1 101 ? 19.283 -10.796 -8.243 1.00 64.56 101 LEU A O 1
ATOM 834 N N . GLU A 1 102 ? 20.885 -10.321 -6.753 1.00 63.81 102 GLU A N 1
ATOM 835 C CA . GLU A 1 102 ? 21.383 -11.698 -6.599 1.00 63.81 102 GLU A CA 1
ATOM 836 C C . GLU A 1 102 ? 20.455 -12.617 -5.784 1.00 63.81 102 GLU A C 1
ATOM 838 O O . GLU A 1 102 ? 20.510 -13.837 -5.912 1.00 63.81 102 GLU A O 1
ATOM 843 N N . LYS A 1 103 ? 19.583 -12.059 -4.934 1.00 66.69 103 LYS A N 1
ATOM 844 C CA . LYS A 1 103 ? 18.788 -12.827 -3.954 1.00 66.69 103 LYS A CA 1
ATOM 845 C C . LYS A 1 103 ? 17.368 -13.141 -4.419 1.00 66.69 103 LYS A C 1
ATOM 847 O O . LYS A 1 103 ? 16.596 -13.737 -3.670 1.00 66.69 103 LYS A O 1
ATOM 852 N N . SER A 1 104 ? 16.956 -12.686 -5.600 1.00 64.44 104 SER A N 1
ATOM 853 C CA . SER A 1 104 ? 15.579 -12.870 -6.084 1.00 64.44 104 SER A CA 1
ATOM 854 C C . SER A 1 104 ? 15.504 -12.960 -7.616 1.00 64.44 104 SER A C 1
ATOM 856 O O . SER A 1 104 ? 14.906 -12.083 -8.248 1.00 64.44 104 SER A O 1
ATOM 858 N N . PRO A 1 105 ? 16.062 -14.029 -8.219 1.00 70.06 105 PRO A N 1
ATOM 859 C CA . PRO A 1 105 ? 16.082 -14.214 -9.674 1.00 70.06 105 PRO A CA 1
ATOM 860 C C . PRO A 1 105 ? 14.674 -14.243 -10.294 1.00 70.06 105 PRO A C 1
ATOM 862 O O . PRO A 1 105 ? 14.455 -13.651 -11.345 1.00 70.06 105 PRO A O 1
ATOM 865 N N . GLU A 1 106 ? 13.689 -14.821 -9.602 1.00 72.81 106 GLU A N 1
ATOM 866 C CA . GLU A 1 106 ? 12.278 -14.884 -10.027 1.00 72.81 106 GLU A CA 1
ATOM 867 C C . GLU A 1 106 ? 11.659 -13.479 -10.221 1.00 72.81 106 GLU A C 1
ATOM 869 O O . GLU A 1 106 ? 10.970 -13.187 -11.204 1.00 72.81 106 GLU A O 1
ATOM 874 N N . LYS A 1 107 ? 11.936 -12.562 -9.279 1.00 69.88 107 LYS A N 1
ATOM 875 C CA . LYS A 1 107 ? 11.433 -11.178 -9.320 1.00 69.88 107 LYS A CA 1
ATOM 876 C C . LYS A 1 107 ? 12.113 -10.390 -10.433 1.00 69.88 107 LYS A C 1
ATOM 878 O O . LYS A 1 107 ? 11.444 -9.659 -11.161 1.00 69.88 107 LYS A O 1
ATOM 883 N N . LEU A 1 108 ? 13.425 -10.573 -10.585 1.00 72.06 108 LEU A N 1
ATOM 884 C CA . LEU A 1 108 ? 14.189 -9.979 -11.675 1.00 72.06 108 LEU A CA 1
ATOM 885 C C . LEU A 1 108 ? 13.669 -10.461 -13.036 1.00 72.06 108 LEU A C 1
ATOM 887 O O . LEU A 1 108 ? 13.451 -9.639 -13.919 1.00 72.06 108 LEU A O 1
ATOM 891 N N . SER A 1 109 ? 13.375 -11.758 -13.179 1.00 76.31 109 SER A N 1
ATOM 892 C CA . SER A 1 109 ? 12.800 -12.325 -14.403 1.00 76.31 109 SER A CA 1
ATOM 893 C C . SER A 1 109 ? 11.477 -11.663 -14.788 1.00 76.31 109 SER A C 1
ATOM 895 O O . SER A 1 109 ? 11.220 -11.470 -15.974 1.00 76.31 109 SER A O 1
ATOM 897 N N . THR A 1 110 ? 10.638 -11.292 -13.817 1.00 76.00 110 THR A N 1
ATOM 898 C CA . THR A 1 110 ? 9.362 -10.619 -14.113 1.00 76.00 110 THR A CA 1
ATOM 899 C C . THR A 1 110 ? 9.572 -9.181 -14.583 1.00 76.00 110 THR A C 1
ATOM 901 O O . THR A 1 110 ? 8.959 -8.761 -15.562 1.00 76.00 110 THR A O 1
ATOM 904 N N . VAL A 1 111 ? 10.478 -8.440 -13.934 1.00 76.81 111 VAL A N 1
ATOM 905 C CA . VAL A 1 111 ? 10.851 -7.082 -14.366 1.00 76.81 111 VAL A CA 1
ATOM 906 C C . VAL A 1 111 ? 11.457 -7.117 -15.767 1.00 76.81 111 VAL A C 1
ATOM 908 O O . VAL A 1 111 ? 11.037 -6.354 -16.631 1.00 76.81 111 VAL A O 1
ATOM 911 N N . ILE A 1 112 ? 12.386 -8.044 -16.018 1.00 79.31 112 ILE A N 1
ATOM 912 C CA . ILE A 1 112 ? 12.980 -8.268 -17.340 1.00 79.31 112 ILE A CA 1
ATOM 913 C C . ILE A 1 112 ? 11.880 -8.549 -18.364 1.00 79.31 112 ILE A C 1
ATOM 915 O O . ILE A 1 112 ? 11.824 -7.865 -19.379 1.00 79.31 112 ILE A O 1
ATOM 919 N N . LYS A 1 113 ? 10.965 -9.486 -18.086 1.00 82.62 113 LYS A N 1
ATOM 920 C CA . LYS A 1 113 ? 9.859 -9.808 -18.994 1.00 82.62 113 LYS A CA 1
ATOM 921 C C . LYS A 1 113 ? 9.012 -8.579 -19.329 1.00 82.62 113 LYS A C 1
ATOM 923 O O . LYS A 1 113 ? 8.757 -8.341 -20.501 1.00 82.62 113 LYS A O 1
ATOM 928 N N . PHE A 1 114 ? 8.652 -7.768 -18.333 1.00 79.56 114 PHE A N 1
ATOM 929 C CA . PHE A 1 114 ? 7.920 -6.521 -18.563 1.00 79.56 114 PHE A CA 1
ATOM 930 C C . PHE A 1 114 ? 8.687 -5.561 -19.484 1.00 79.56 114 PHE A C 1
ATOM 932 O O . PHE A 1 114 ? 8.111 -5.023 -20.426 1.00 79.56 114 PHE A O 1
ATOM 939 N N . PHE A 1 115 ? 9.991 -5.371 -19.253 1.00 82.12 115 PHE A N 1
ATOM 940 C CA . PHE A 1 115 ? 10.827 -4.547 -20.131 1.00 82.12 115 PHE A CA 1
ATOM 941 C C . PHE A 1 115 ? 10.900 -5.112 -21.553 1.00 82.12 115 PHE A C 1
ATOM 943 O O . PHE A 1 115 ? 10.792 -4.347 -22.508 1.00 82.12 115 PHE A O 1
ATOM 950 N N . PHE A 1 116 ? 11.041 -6.428 -21.716 1.00 84.62 116 PHE A N 1
ATOM 951 C CA . PHE A 1 116 ? 11.044 -7.068 -23.032 1.00 84.62 116 PHE A CA 1
ATOM 952 C C . PHE A 1 116 ? 9.697 -6.915 -23.747 1.00 84.62 116 PHE A C 1
ATOM 954 O O . PHE A 1 116 ? 9.683 -6.548 -24.918 1.00 84.62 116 PHE A O 1
ATOM 961 N N . ASP A 1 117 ? 8.578 -7.115 -23.051 1.00 85.12 117 ASP A N 1
ATOM 962 C CA . ASP A 1 117 ? 7.235 -6.941 -23.612 1.00 85.12 117 ASP A CA 1
ATOM 963 C C . ASP A 1 117 ? 6.963 -5.475 -23.992 1.00 85.12 117 ASP A C 1
ATOM 965 O O . ASP A 1 117 ? 6.294 -5.213 -24.994 1.00 85.12 117 ASP A O 1
ATOM 969 N N . PHE A 1 118 ? 7.501 -4.517 -23.227 1.00 84.69 118 PHE A N 1
ATOM 970 C CA . PHE A 1 118 ? 7.421 -3.085 -23.527 1.00 84.69 118 PHE A CA 1
ATOM 971 C C . PHE A 1 118 ? 8.297 -2.681 -24.722 1.00 84.69 118 PHE A C 1
ATOM 973 O O . PHE A 1 118 ? 7.878 -1.856 -25.533 1.00 84.69 118 PHE A O 1
ATOM 980 N N . ILE A 1 119 ? 9.513 -3.230 -24.827 1.00 87.56 119 ILE A N 1
ATOM 981 C CA . ILE A 1 119 ? 10.475 -2.853 -25.872 1.00 87.56 119 ILE A CA 1
ATOM 982 C C . ILE A 1 119 ? 10.185 -3.565 -27.194 1.00 87.56 119 ILE A C 1
ATOM 984 O O . ILE A 1 119 ? 10.200 -2.924 -28.241 1.00 87.56 119 ILE A O 1
ATOM 988 N N . PHE A 1 120 ? 9.941 -4.873 -27.144 1.00 86.12 120 PHE A N 1
ATOM 989 C CA . PHE A 1 120 ? 9.874 -5.755 -28.313 1.00 86.12 120 PHE A CA 1
ATOM 990 C C . PHE A 1 120 ? 8.494 -6.387 -28.528 1.00 86.12 120 PHE A C 1
ATOM 992 O O . PHE A 1 120 ? 8.271 -7.034 -29.549 1.00 86.12 120 PHE A O 1
ATOM 999 N N . GLY A 1 121 ? 7.574 -6.246 -27.573 1.00 80.88 121 GLY A N 1
ATOM 1000 C CA . GLY A 1 121 ? 6.215 -6.758 -27.703 1.00 80.88 121 GLY A CA 1
ATOM 1001 C C . GLY A 1 121 ? 5.267 -5.778 -28.397 1.00 80.88 121 GLY A C 1
ATOM 1002 O O . GLY A 1 121 ? 5.560 -4.602 -28.594 1.00 80.88 121 GLY A O 1
ATOM 1003 N N . ASN A 1 122 ? 4.053 -6.249 -28.688 1.00 75.88 122 ASN A N 1
ATOM 1004 C CA . ASN A 1 122 ? 2.978 -5.433 -29.273 1.00 75.88 122 ASN A CA 1
ATOM 1005 C C . ASN A 1 122 ? 2.222 -4.584 -28.229 1.00 75.88 122 ASN A C 1
ATOM 1007 O O . ASN A 1 122 ? 1.087 -4.173 -28.461 1.00 75.88 122 ASN A O 1
ATOM 1011 N N . THR A 1 123 ? 2.807 -4.371 -27.047 1.00 76.31 123 THR A N 1
ATOM 1012 C CA . THR A 1 123 ? 2.146 -3.685 -25.923 1.00 76.31 123 THR A CA 1
ATOM 1013 C C . THR A 1 123 ? 2.351 -2.170 -25.946 1.00 76.31 123 THR A C 1
ATOM 1015 O O . THR A 1 123 ? 1.656 -1.438 -25.237 1.00 76.31 123 THR A O 1
ATOM 1018 N N . PHE A 1 124 ? 3.286 -1.677 -26.763 1.00 84.25 124 PHE A N 1
ATOM 1019 C CA . PHE A 1 124 ? 3.561 -0.254 -26.883 1.00 84.25 124 PHE A CA 1
ATOM 1020 C C . PHE A 1 124 ? 2.510 0.455 -27.749 1.00 84.25 124 PHE A C 1
ATOM 1022 O O . PHE A 1 124 ? 2.415 0.239 -28.954 1.00 84.25 124 PHE A O 1
ATOM 1029 N N . ASP A 1 125 ? 1.757 1.356 -27.125 1.00 86.75 125 ASP A N 1
ATOM 1030 C CA . ASP A 1 125 ? 0.826 2.272 -27.773 1.00 86.75 125 ASP A CA 1
ATOM 1031 C C . ASP A 1 125 ? 1.427 3.684 -27.718 1.00 86.75 125 ASP A C 1
ATOM 1033 O O . ASP A 1 125 ? 1.667 4.228 -26.637 1.00 86.75 125 ASP A O 1
ATOM 1037 N N . LYS A 1 126 ? 1.704 4.271 -28.887 1.00 82.62 126 LYS A N 1
ATOM 1038 C CA . LYS A 1 126 ? 2.406 5.557 -29.005 1.00 82.62 126 LYS A CA 1
ATOM 1039 C C . LYS A 1 126 ? 1.652 6.704 -28.332 1.00 82.62 126 LYS A C 1
ATOM 1041 O O . LYS A 1 126 ? 2.299 7.591 -27.779 1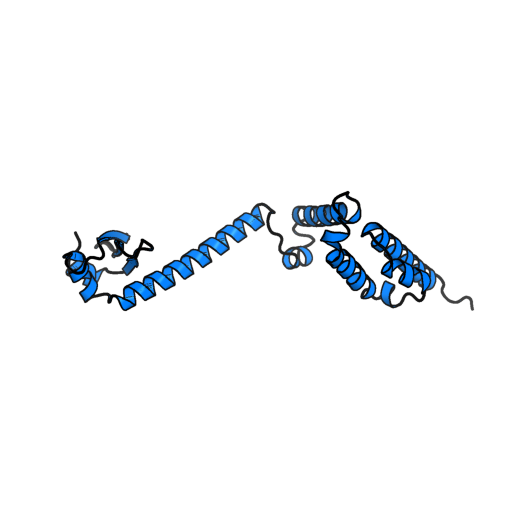.00 82.62 126 LYS A O 1
ATOM 1046 N N . ASP A 1 127 ? 0.323 6.685 -28.347 1.00 84.75 127 ASP A N 1
ATOM 1047 C CA . ASP A 1 127 ? -0.483 7.769 -27.786 1.00 84.75 127 ASP A CA 1
ATOM 1048 C C . ASP A 1 127 ? -0.619 7.625 -26.271 1.00 84.75 127 ASP A C 1
ATOM 1050 O O . ASP A 1 127 ? -0.519 8.614 -25.538 1.00 84.75 127 ASP A O 1
ATOM 1054 N N . LYS A 1 128 ? -0.771 6.386 -25.787 1.00 87.69 128 LYS A N 1
ATOM 1055 C CA . LYS A 1 128 ? -0.888 6.103 -24.348 1.00 87.69 128 LYS A CA 1
ATOM 1056 C C . LYS A 1 128 ? 0.449 6.144 -23.614 1.00 87.69 128 LYS A C 1
ATOM 1058 O O . LYS A 1 128 ? 0.483 6.510 -22.444 1.00 87.69 128 LYS A O 1
ATOM 1063 N N . HIS A 1 129 ? 1.544 5.762 -24.269 1.00 88.75 129 HIS A N 1
ATOM 1064 C CA . HIS A 1 129 ? 2.842 5.533 -23.621 1.00 88.75 129 HIS A CA 1
ATOM 1065 C C . HIS A 1 129 ? 3.928 6.541 -24.037 1.00 88.75 129 HIS A C 1
ATOM 1067 O O . HIS A 1 129 ? 5.112 6.316 -23.774 1.00 88.75 129 HIS A O 1
ATOM 1073 N N . LYS A 1 130 ? 3.554 7.675 -24.650 1.00 88.56 130 LYS A N 1
ATOM 1074 C CA . LYS A 1 130 ? 4.496 8.734 -25.065 1.00 88.56 130 LYS A CA 1
ATOM 1075 C C . LYS A 1 130 ? 5.383 9.252 -23.929 1.00 88.56 130 LYS A C 1
ATOM 1077 O O . LYS A 1 130 ? 6.572 9.471 -24.148 1.00 88.56 130 LYS A O 1
ATOM 1082 N N . ASP A 1 131 ? 4.835 9.402 -22.723 1.00 88.38 131 ASP A N 1
ATOM 1083 C CA . ASP A 1 131 ? 5.573 9.944 -21.575 1.00 88.38 131 ASP A CA 1
ATOM 1084 C C . ASP A 1 131 ? 6.606 8.932 -21.060 1.00 88.38 131 ASP A C 1
ATOM 1086 O O . ASP A 1 131 ? 7.716 9.305 -20.684 1.00 88.38 131 ASP A O 1
ATOM 1090 N N . ILE A 1 132 ? 6.286 7.635 -21.146 1.00 87.56 132 ILE A N 1
ATOM 1091 C CA . ILE A 1 132 ? 7.213 6.541 -20.825 1.00 87.56 132 ILE A CA 1
ATOM 1092 C C . ILE A 1 132 ? 8.350 6.498 -21.856 1.00 87.56 132 ILE A C 1
ATOM 1094 O O . ILE A 1 132 ? 9.520 6.422 -21.484 1.00 87.56 132 ILE A O 1
ATOM 1098 N N . LEU A 1 133 ? 8.026 6.606 -23.152 1.00 90.06 133 LEU A N 1
ATOM 1099 C CA . LEU A 1 133 ? 9.026 6.678 -24.225 1.00 90.06 133 LEU A CA 1
ATOM 1100 C C . LEU A 1 133 ? 9.947 7.896 -24.058 1.00 90.06 133 LEU A C 1
ATOM 1102 O O . LEU A 1 133 ? 11.154 7.802 -24.285 1.00 90.06 133 LEU A O 1
ATOM 1106 N N . PHE A 1 134 ? 9.389 9.042 -23.670 1.00 92.44 134 PHE A N 1
ATOM 1107 C CA . PHE A 1 134 ? 10.165 10.245 -23.394 1.00 92.44 134 PHE A CA 1
ATOM 1108 C C . PHE A 1 134 ? 11.096 10.058 -22.189 1.00 92.44 134 PHE A C 1
ATOM 1110 O O . PHE A 1 134 ? 12.284 10.367 -22.294 1.00 92.44 134 PHE A O 1
ATOM 1117 N N . GLY A 1 135 ? 10.595 9.481 -21.092 1.00 91.81 135 GLY A N 1
ATOM 1118 C CA . GLY A 1 135 ? 11.399 9.148 -19.915 1.00 91.81 135 GLY A CA 1
ATOM 1119 C C . GLY A 1 135 ? 12.574 8.220 -20.238 1.00 91.81 135 GLY A C 1
ATOM 1120 O O . GLY A 1 135 ? 13.700 8.507 -19.839 1.00 91.81 135 GLY A O 1
ATOM 1121 N N . LEU A 1 136 ? 12.348 7.172 -21.043 1.00 91.62 136 LEU A N 1
ATOM 1122 C CA . LEU A 1 136 ? 13.411 6.266 -21.500 1.00 91.62 136 LEU A CA 1
ATOM 1123 C C . LEU A 1 136 ? 14.531 7.017 -22.238 1.00 91.62 136 LEU A C 1
ATOM 1125 O O . LEU A 1 136 ? 15.710 6.779 -21.985 1.00 91.62 136 LEU A O 1
ATOM 1129 N N . LYS A 1 137 ? 14.174 7.938 -23.142 1.00 93.81 137 LYS A N 1
ATOM 1130 C CA . LYS A 1 137 ? 15.160 8.748 -23.873 1.00 93.81 137 LYS A CA 1
ATOM 1131 C C . LYS A 1 137 ? 15.971 9.630 -22.932 1.00 93.81 137 LYS A C 1
ATOM 1133 O O . LYS A 1 137 ? 17.186 9.697 -23.086 1.00 93.81 137 LYS A O 1
ATOM 1138 N N . LEU A 1 138 ? 15.314 10.314 -21.993 1.00 94.12 138 LEU A N 1
ATOM 1139 C CA . LEU A 1 138 ? 15.994 11.180 -21.027 1.00 94.12 138 LEU A CA 1
ATOM 1140 C C . LEU A 1 138 ? 17.015 10.396 -20.201 1.00 94.12 138 LEU A C 1
ATOM 1142 O O . LEU A 1 138 ? 18.182 10.775 -20.181 1.00 94.12 138 LEU A O 1
ATOM 1146 N N . GLU A 1 139 ? 16.602 9.268 -19.623 1.00 91.81 139 GLU A N 1
ATOM 1147 C CA . GLU A 1 139 ? 17.478 8.410 -18.818 1.00 91.81 139 GLU A CA 1
ATOM 1148 C C . GLU A 1 139 ? 18.701 7.931 -19.620 1.00 91.81 139 GLU A C 1
ATOM 1150 O O . GLU A 1 139 ? 19.827 7.929 -19.122 1.00 91.81 139 GLU A O 1
ATOM 1155 N N . LEU A 1 140 ? 18.509 7.565 -20.892 1.00 93.00 140 LEU A N 1
ATOM 1156 C CA . LEU A 1 140 ? 19.614 7.178 -21.772 1.00 93.00 140 LEU A CA 1
ATOM 1157 C C . LEU A 1 140 ? 20.545 8.355 -22.083 1.00 93.00 140 LEU A C 1
ATOM 1159 O O . LEU A 1 140 ? 21.760 8.177 -22.067 1.00 93.00 140 LEU A O 1
ATOM 1163 N N . PHE A 1 141 ? 20.017 9.559 -22.319 1.00 93.19 141 PHE A N 1
ATOM 1164 C CA . PHE A 1 141 ? 20.836 10.756 -22.542 1.00 93.19 141 PHE A CA 1
ATOM 1165 C C . PHE A 1 141 ? 21.658 11.183 -21.319 1.00 93.19 141 PHE A C 1
ATOM 1167 O O . PHE A 1 141 ? 22.644 11.905 -21.483 1.00 93.19 141 PHE A O 1
ATOM 1174 N N . GLU A 1 142 ? 21.279 10.750 -20.117 1.00 92.19 142 GLU A N 1
ATOM 1175 C CA . GLU A 1 142 ? 22.031 11.006 -18.889 1.00 92.19 142 GLU A CA 1
ATOM 1176 C C . GLU A 1 142 ? 23.182 10.015 -18.661 1.00 92.19 142 GLU A C 1
ATOM 1178 O O . GLU A 1 142 ? 24.117 10.344 -17.928 1.00 92.19 142 GLU A O 1
ATOM 1183 N N . LYS A 1 143 ? 23.185 8.847 -19.324 1.00 91.19 143 LYS A N 1
ATOM 1184 C CA . LYS A 1 143 ? 24.305 7.892 -19.247 1.00 91.19 143 LYS A CA 1
ATOM 1185 C C . LYS A 1 143 ? 25.569 8.503 -19.842 1.00 91.19 143 LYS A C 1
ATOM 1187 O O . LYS A 1 143 ? 25.540 9.005 -20.964 1.00 91.19 143 LYS A O 1
ATOM 1192 N N . GLU A 1 144 ? 26.684 8.418 -19.117 1.00 88.31 144 GLU A N 1
ATOM 1193 C CA . GLU A 1 144 ? 27.938 9.099 -19.466 1.00 88.31 144 GLU A CA 1
ATOM 1194 C C . GLU A 1 144 ? 28.383 8.830 -20.904 1.00 88.31 144 GLU A C 1
ATOM 1196 O O . GLU A 1 144 ? 28.638 9.780 -21.638 1.00 88.31 144 GLU A O 1
ATOM 1201 N N . GLN A 1 145 ? 28.369 7.567 -21.339 1.00 87.94 145 GLN A N 1
ATOM 1202 C CA . GLN A 1 145 ? 28.790 7.161 -22.683 1.00 87.94 145 GLN A CA 1
ATOM 1203 C C . GLN A 1 145 ? 27.896 7.745 -23.790 1.00 87.94 145 GLN A C 1
ATOM 1205 O O . GLN A 1 145 ? 28.368 8.150 -24.850 1.00 87.94 145 GLN A O 1
ATOM 1210 N N . ILE A 1 146 ? 26.584 7.829 -23.557 1.00 89.25 146 ILE A N 1
ATOM 1211 C CA . ILE A 1 146 ? 25.637 8.406 -24.524 1.00 89.25 146 ILE A CA 1
ATOM 1212 C C . ILE A 1 146 ? 25.729 9.936 -24.506 1.00 89.25 146 ILE A C 1
ATOM 1214 O O . ILE A 1 146 ? 25.681 10.597 -25.552 1.00 89.25 146 ILE A O 1
ATOM 1218 N N . LYS A 1 147 ? 25.896 10.514 -23.315 1.00 88.75 147 LYS A N 1
ATOM 1219 C CA . LYS A 1 147 ? 26.063 11.949 -23.105 1.00 88.75 147 LYS A CA 1
ATOM 1220 C C . LYS A 1 147 ? 27.327 12.463 -23.792 1.00 88.75 147 LYS A C 1
ATOM 1222 O O . LYS A 1 147 ? 27.245 13.478 -24.490 1.00 88.75 147 LYS A O 1
ATOM 1227 N N . SER A 1 148 ? 28.449 11.752 -23.661 1.00 85.38 148 SER A N 1
ATOM 1228 C CA . SER A 1 148 ? 29.745 12.100 -24.259 1.00 85.38 148 SER A CA 1
ATOM 1229 C C . SER A 1 148 ? 29.832 11.819 -25.758 1.00 85.38 148 SER A C 1
ATOM 1231 O O . SER A 1 148 ? 30.686 12.402 -26.418 1.00 85.38 148 SER A O 1
ATOM 1233 N N . CYS A 1 149 ? 28.939 10.992 -26.314 1.00 87.69 149 CYS A N 1
ATOM 1234 C CA . CYS A 1 149 ? 28.955 10.657 -27.734 1.00 87.69 149 CYS A CA 1
ATOM 1235 C C . CYS A 1 149 ? 28.863 11.908 -28.625 1.00 87.69 149 CYS A C 1
ATOM 1237 O O . CYS A 1 149 ? 27.924 12.703 -28.533 1.00 87.69 149 CYS A O 1
ATOM 1239 N N . ASP A 1 150 ? 29.836 12.110 -29.503 1.00 86.62 150 ASP A N 1
ATOM 1240 C CA . ASP A 1 150 ? 29.910 13.277 -30.396 1.00 86.62 150 ASP A CA 1
ATOM 1241 C C . ASP A 1 150 ? 29.075 13.116 -31.679 1.00 86.62 150 ASP A C 1
ATOM 1243 O O . ASP A 1 150 ? 28.872 14.092 -32.408 1.00 86.62 150 ASP A O 1
ATOM 1247 N N . ASN A 1 151 ? 28.547 11.916 -31.941 1.00 89.88 151 ASN A N 1
ATOM 1248 C CA . ASN A 1 151 ? 27.768 11.626 -33.134 1.00 89.88 151 ASN A CA 1
ATOM 1249 C C . ASN A 1 151 ? 26.398 12.322 -33.063 1.00 89.88 151 ASN A C 1
ATOM 1251 O O . ASN A 1 151 ? 25.422 11.838 -32.476 1.00 89.88 151 ASN A O 1
ATOM 1255 N N . ARG A 1 152 ? 26.337 13.509 -33.675 1.00 89.88 152 ARG A N 1
ATOM 1256 C CA . ARG A 1 152 ? 25.150 14.374 -33.694 1.00 89.88 152 ARG A CA 1
ATOM 1257 C C . ARG A 1 152 ? 23.971 13.736 -34.425 1.00 89.88 152 ARG A C 1
ATOM 1259 O O . ARG A 1 152 ? 22.827 14.006 -34.057 1.00 89.88 152 ARG A O 1
ATOM 1266 N N . GLU A 1 153 ? 24.235 12.905 -35.431 1.00 93.12 153 GLU A N 1
ATOM 1267 C CA . GLU A 1 153 ? 23.194 12.225 -36.203 1.00 93.12 153 GLU A CA 1
ATOM 1268 C C . GLU A 1 153 ? 22.475 11.189 -35.341 1.00 93.12 153 GLU A C 1
ATOM 1270 O O . GLU A 1 153 ? 21.252 11.251 -35.222 1.00 93.12 153 GLU A O 1
ATOM 1275 N N . LEU A 1 154 ? 23.219 10.331 -34.634 1.00 92.62 154 LEU A N 1
ATOM 1276 C CA . LEU A 1 154 ? 22.640 9.342 -33.717 1.00 92.62 154 LEU A CA 1
ATOM 1277 C C . LEU A 1 154 ? 21.851 10.009 -32.581 1.00 92.62 154 LEU A C 1
ATOM 1279 O O . LEU A 1 154 ? 20.725 9.605 -32.283 1.00 92.62 154 LEU A O 1
ATOM 1283 N N . LYS A 1 155 ? 22.366 11.108 -32.012 1.00 91.31 155 LYS A N 1
ATOM 1284 C CA . LYS A 1 155 ? 21.626 11.904 -31.012 1.00 91.31 155 LYS A CA 1
ATOM 1285 C C . LYS A 1 155 ? 20.319 12.476 -31.569 1.00 91.31 155 LYS A C 1
ATOM 1287 O O . LYS A 1 155 ? 19.308 12.509 -30.868 1.00 91.31 155 LYS A O 1
ATOM 1292 N N . SER A 1 156 ? 20.325 12.939 -32.819 1.00 94.19 156 SER A N 1
ATOM 1293 C CA . SER A 1 156 ? 19.126 13.442 -33.500 1.00 94.19 156 SER A CA 1
ATOM 1294 C C . SER A 1 156 ? 18.112 12.325 -33.756 1.00 94.19 156 SER A C 1
ATOM 1296 O O . SER A 1 156 ? 16.924 12.498 -33.475 1.00 94.19 156 SER A O 1
ATOM 1298 N N . LEU A 1 157 ? 18.578 11.160 -34.216 1.00 94.94 157 LEU A N 1
ATOM 1299 C CA . LEU A 1 157 ? 17.745 9.981 -34.445 1.00 94.94 157 LEU A CA 1
ATOM 1300 C C . LEU A 1 157 ? 17.080 9.506 -33.148 1.00 94.94 157 LEU A C 1
ATOM 1302 O O . LEU A 1 157 ? 15.869 9.303 -33.136 1.00 94.94 157 LEU A O 1
ATOM 1306 N N . MET A 1 158 ? 17.813 9.439 -32.030 1.00 93.12 158 MET A N 1
ATOM 1307 C CA . MET A 1 158 ? 17.244 9.013 -30.744 1.00 93.12 158 MET A CA 1
ATOM 1308 C C . MET A 1 158 ? 16.153 9.971 -30.240 1.00 93.12 158 MET A C 1
ATOM 1310 O O . MET A 1 158 ? 15.131 9.536 -29.708 1.00 93.12 158 MET A O 1
ATOM 1314 N N . ARG A 1 159 ? 16.314 11.287 -30.451 1.00 91.94 159 ARG A N 1
ATOM 1315 C CA . ARG A 1 159 ? 15.266 12.274 -30.122 1.00 91.94 159 ARG A CA 1
ATOM 1316 C C . ARG A 1 159 ? 13.990 12.020 -30.928 1.00 91.94 159 ARG A C 1
ATOM 1318 O O . ARG A 1 159 ? 12.897 12.090 -30.364 1.00 91.94 159 ARG A O 1
ATOM 1325 N N . LYS A 1 160 ? 14.132 11.685 -32.214 1.00 94.31 160 LYS A N 1
ATOM 1326 C CA . LYS A 1 160 ? 13.026 11.460 -33.163 1.00 94.31 160 LYS A CA 1
ATOM 1327 C C . LYS A 1 160 ? 12.393 10.067 -33.090 1.00 94.31 160 LYS A C 1
ATOM 1329 O O . LYS A 1 160 ? 11.273 9.914 -33.570 1.00 94.31 160 LYS A O 1
ATOM 1334 N N . ALA A 1 161 ? 13.076 9.090 -32.494 1.00 94.31 161 ALA A N 1
ATOM 1335 C CA . ALA A 1 161 ? 12.604 7.711 -32.385 1.00 94.31 161 ALA A CA 1
ATOM 1336 C C . ALA A 1 161 ? 11.171 7.640 -31.830 1.00 94.31 161 ALA A C 1
ATOM 1338 O O . ALA A 1 161 ? 10.830 8.331 -30.865 1.00 94.31 161 ALA A O 1
ATOM 1339 N N . SER A 1 162 ? 10.313 6.846 -32.461 1.00 91.50 162 SER A N 1
ATOM 1340 C CA . SER A 1 162 ? 8.883 6.756 -32.145 1.00 91.50 162 SER A CA 1
ATOM 1341 C C . SER A 1 162 ? 8.510 5.507 -31.358 1.00 91.50 162 SER A C 1
ATOM 1343 O O . SER A 1 162 ? 7.388 5.442 -30.859 1.00 91.50 162 SER A O 1
ATOM 1345 N N . THR A 1 163 ? 9.427 4.549 -31.225 1.00 92.38 163 THR A N 1
ATOM 1346 C CA . THR A 1 163 ? 9.213 3.309 -30.474 1.00 92.38 163 THR A CA 1
ATOM 1347 C C . THR A 1 163 ? 10.347 3.068 -29.473 1.00 92.38 163 THR A C 1
ATOM 1349 O O . THR A 1 163 ? 11.463 3.566 -29.666 1.00 92.38 163 THR A O 1
ATOM 1352 N N . PRO A 1 164 ? 10.099 2.314 -28.389 1.00 92.69 164 PRO A N 1
ATOM 1353 C CA . PRO A 1 164 ? 11.154 1.941 -27.454 1.00 92.69 164 PRO A CA 1
ATOM 1354 C C . PRO A 1 164 ? 12.259 1.103 -28.117 1.00 92.69 164 PRO A C 1
ATOM 1356 O O . PRO A 1 164 ? 13.433 1.327 -27.836 1.00 92.69 164 PRO A O 1
ATOM 1359 N N . GLU A 1 165 ? 11.906 0.195 -29.035 1.00 93.81 165 GLU A N 1
ATOM 1360 C CA . GLU A 1 165 ? 12.870 -0.608 -29.803 1.00 93.81 165 GLU A CA 1
ATOM 1361 C C . GLU A 1 165 ? 13.869 0.272 -30.569 1.00 93.81 165 GLU A C 1
ATOM 1363 O O . GLU A 1 165 ? 15.081 0.071 -30.469 1.00 93.81 165 GLU A O 1
ATOM 1368 N N . GLU A 1 166 ? 13.376 1.287 -31.291 1.00 94.00 166 GLU A N 1
ATOM 1369 C CA . GLU A 1 166 ? 14.216 2.235 -32.031 1.00 94.00 166 GLU A CA 1
ATOM 1370 C C . GLU A 1 166 ? 15.181 2.974 -31.098 1.00 94.00 166 GLU A C 1
ATOM 1372 O O . GLU A 1 166 ? 16.368 3.102 -31.407 1.00 94.00 166 GLU A O 1
ATOM 1377 N N . VAL A 1 167 ? 14.690 3.433 -29.941 1.00 94.69 167 VAL A N 1
ATOM 1378 C CA . VAL A 1 167 ? 15.510 4.129 -28.938 1.00 94.69 167 VAL A CA 1
ATOM 1379 C C . VAL A 1 167 ? 16.654 3.234 -28.455 1.00 94.69 167 VAL A C 1
ATOM 1381 O O . VAL A 1 167 ? 17.803 3.677 -28.440 1.00 94.69 167 VAL A O 1
ATOM 1384 N N . ILE A 1 168 ? 16.364 1.975 -28.109 1.00 94.00 168 ILE A N 1
ATOM 1385 C CA . ILE A 1 168 ? 17.374 1.018 -27.636 1.00 94.00 168 ILE A CA 1
ATOM 1386 C C . ILE A 1 168 ? 18.386 0.692 -28.737 1.00 94.00 168 ILE A C 1
ATOM 1388 O O . ILE A 1 168 ? 19.590 0.709 -28.483 1.00 94.00 168 ILE A O 1
ATOM 1392 N N . ARG A 1 169 ? 17.932 0.465 -29.975 1.00 94.25 169 ARG A N 1
ATOM 1393 C CA . ARG A 1 169 ? 18.816 0.194 -31.119 1.00 94.25 169 ARG A CA 1
ATOM 1394 C C . ARG A 1 169 ? 19.815 1.331 -31.348 1.00 94.25 169 ARG A C 1
ATOM 1396 O O . ARG A 1 169 ? 21.002 1.073 -31.533 1.00 94.25 169 ARG A O 1
ATOM 1403 N N . ILE A 1 170 ? 19.348 2.579 -31.314 1.00 95.50 170 ILE A N 1
ATOM 1404 C CA . ILE A 1 170 ? 20.208 3.759 -31.497 1.00 95.50 170 ILE A CA 1
ATOM 1405 C C . ILE A 1 170 ? 21.167 3.919 -30.311 1.00 95.50 170 ILE A C 1
ATOM 1407 O O . ILE A 1 170 ? 22.339 4.231 -30.512 1.00 95.50 170 ILE A O 1
ATOM 1411 N N . ALA A 1 171 ? 20.702 3.668 -29.083 1.00 93.69 171 ALA A N 1
ATOM 1412 C CA . ALA A 1 171 ? 21.553 3.712 -27.898 1.00 93.69 171 ALA A CA 1
ATOM 1413 C C . ALA A 1 171 ? 22.719 2.713 -27.994 1.00 93.69 171 ALA A C 1
ATOM 1415 O O . ALA A 1 171 ? 23.859 3.093 -27.740 1.00 93.69 171 ALA A O 1
ATOM 1416 N N . VAL A 1 172 ? 22.464 1.478 -28.440 1.00 93.31 172 VAL A N 1
ATOM 1417 C CA . VAL A 1 172 ? 23.520 0.475 -28.676 1.00 93.31 172 VAL A CA 1
ATOM 1418 C C . VAL A 1 172 ? 24.517 0.957 -29.735 1.00 93.31 172 VAL A C 1
ATOM 1420 O O . VAL A 1 172 ? 25.719 0.910 -29.496 1.00 93.31 172 VAL A O 1
ATOM 1423 N N . GLN A 1 173 ? 24.049 1.522 -30.855 1.00 93.56 173 GLN A N 1
ATOM 1424 C CA . GLN A 1 173 ? 24.940 2.083 -31.886 1.00 93.56 173 GLN A CA 1
ATOM 1425 C C . GLN A 1 173 ? 25.839 3.207 -31.352 1.00 93.56 173 GLN A C 1
ATOM 1427 O O . GLN A 1 173 ? 26.997 3.321 -31.752 1.00 93.56 173 GLN A O 1
ATOM 1432 N N . MET A 1 174 ? 25.317 4.044 -30.451 1.00 92.12 174 MET A N 1
ATOM 1433 C CA . MET A 1 174 ? 26.106 5.094 -29.804 1.00 92.12 174 MET A CA 1
ATOM 1434 C C . MET A 1 174 ? 27.164 4.518 -28.862 1.00 92.12 174 MET A C 1
ATOM 1436 O O . MET A 1 174 ? 28.289 5.010 -28.856 1.00 92.12 174 MET A O 1
ATOM 1440 N N . LEU A 1 175 ? 26.837 3.465 -28.108 1.00 90.12 175 LEU A N 1
ATOM 1441 C CA . LEU A 1 175 ? 27.808 2.770 -27.260 1.00 90.12 175 LEU A CA 1
ATOM 1442 C C . LEU A 1 175 ? 28.922 2.128 -28.097 1.00 90.12 175 LEU A C 1
ATOM 1444 O O . LEU A 1 175 ? 30.096 2.312 -27.787 1.00 90.12 175 LEU A O 1
ATOM 1448 N N . ASP A 1 176 ? 28.574 1.458 -29.197 1.00 89.31 176 ASP A N 1
ATOM 1449 C CA . ASP A 1 176 ? 29.553 0.858 -30.111 1.00 89.31 176 ASP A CA 1
ATOM 1450 C C . ASP A 1 176 ? 30.484 1.909 -30.730 1.00 89.31 176 ASP A C 1
ATOM 1452 O O . ASP A 1 176 ? 31.681 1.671 -30.897 1.00 89.31 176 ASP A O 1
ATOM 1456 N N . HIS A 1 177 ? 29.946 3.084 -31.072 1.00 87.94 177 HIS A N 1
ATOM 1457 C CA . HIS A 1 177 ? 30.729 4.201 -31.594 1.00 87.94 177 HIS A CA 1
ATOM 1458 C C . HIS A 1 177 ? 31.774 4.695 -30.585 1.00 87.94 177 HIS A C 1
ATOM 1460 O O . HIS A 1 177 ? 32.926 4.928 -30.950 1.00 87.94 177 HIS A O 1
ATOM 1466 N N . GLU A 1 178 ? 31.390 4.834 -29.315 1.00 85.69 178 GLU A N 1
ATOM 1467 C CA . GLU A 1 178 ? 32.302 5.285 -28.262 1.00 85.69 178 GLU A CA 1
ATOM 1468 C C . GLU A 1 178 ? 33.318 4.209 -27.861 1.00 85.69 178 GLU A C 1
ATOM 1470 O O . GLU A 1 178 ? 34.493 4.527 -27.680 1.00 85.69 178 GLU A O 1
ATOM 1475 N N . ASN A 1 179 ? 32.921 2.934 -27.818 1.00 84.19 179 ASN A N 1
ATOM 1476 C CA . ASN A 1 179 ? 33.842 1.827 -27.543 1.00 84.19 179 ASN A CA 1
ATOM 1477 C C . ASN A 1 179 ? 34.933 1.723 -28.624 1.00 84.19 179 ASN A C 1
ATOM 1479 O O . ASN A 1 179 ? 36.116 1.629 -28.303 1.00 84.19 179 ASN A O 1
ATOM 1483 N N . LYS A 1 180 ? 34.571 1.860 -29.909 1.00 82.94 180 LYS A N 1
ATOM 1484 C CA . LYS A 1 180 ? 35.540 1.842 -31.024 1.00 82.94 180 LYS A CA 1
ATOM 1485 C C . LYS A 1 180 ? 36.567 2.975 -30.958 1.00 82.94 180 LYS A C 1
ATOM 1487 O O . LYS A 1 180 ? 37.715 2.794 -31.361 1.00 82.94 180 LYS A O 1
ATOM 1492 N N . LYS A 1 181 ? 36.188 4.146 -30.440 1.00 75.81 181 LYS A N 1
ATOM 1493 C CA . LYS A 1 181 ? 37.143 5.243 -30.209 1.00 75.81 181 LYS A CA 1
ATOM 1494 C C . LYS A 1 181 ? 38.132 4.926 -29.099 1.00 75.81 181 LYS A C 1
ATOM 1496 O O . LYS A 1 181 ? 39.300 5.278 -29.222 1.00 75.81 181 LYS A O 1
ATOM 1501 N N . GLN A 1 182 ? 37.674 4.275 -28.033 1.00 66.50 182 GLN A N 1
ATOM 1502 C CA . GLN A 1 182 ? 38.528 3.888 -26.909 1.00 66.50 182 GLN A CA 1
ATOM 1503 C C . GLN A 1 182 ? 39.508 2.767 -27.297 1.00 66.50 182 GLN A C 1
ATOM 1505 O O . GLN A 1 182 ? 40.639 2.756 -26.821 1.00 66.50 182 GLN A O 1
ATOM 1510 N N . GLU A 1 183 ? 39.120 1.883 -28.221 1.00 62.84 183 GLU A N 1
ATOM 1511 C CA . GLU A 1 183 ? 39.973 0.821 -28.782 1.00 62.84 183 GLU A CA 1
ATOM 1512 C C . GLU A 1 183 ? 41.000 1.305 -29.818 1.00 62.84 183 GLU A C 1
ATOM 1514 O O . GLU A 1 183 ? 41.832 0.518 -30.268 1.00 62.84 183 GLU A O 1
ATOM 1519 N N . THR A 1 184 ? 40.986 2.589 -30.192 1.00 52.53 184 THR A N 1
ATOM 1520 C CA . THR A 1 184 ? 41.981 3.175 -31.100 1.00 52.53 184 THR A CA 1
ATOM 1521 C C . THR A 1 184 ? 43.001 4.006 -30.300 1.00 52.53 184 THR A C 1
ATOM 1523 O O . THR A 1 184 ? 42.934 5.237 -30.330 1.00 52.53 184 THR A O 1
ATOM 1526 N N . PRO A 1 185 ? 43.953 3.404 -29.553 1.00 47.88 185 PRO A N 1
ATOM 1527 C CA . PRO A 1 185 ? 45.040 4.172 -28.972 1.00 47.88 185 PRO A CA 1
ATOM 1528 C C . PRO A 1 185 ? 45.920 4.720 -30.101 1.00 47.88 185 PRO A C 1
ATOM 1530 O O . PRO A 1 185 ? 46.236 4.024 -31.067 1.00 47.88 185 PRO A O 1
ATOM 1533 N N . GLN A 1 186 ? 46.260 6.000 -29.955 1.00 52.88 186 GLN A N 1
ATOM 1534 C CA . GLN A 1 186 ? 47.220 6.789 -30.727 1.00 52.88 186 GLN A CA 1
ATOM 1535 C C . GLN A 1 186 ? 48.213 5.937 -31.537 1.00 52.88 186 GLN A C 1
ATOM 1537 O O . GLN A 1 186 ? 49.123 5.324 -30.981 1.00 52.88 186 GLN A O 1
ATOM 1542 N N . LYS A 1 187 ? 48.083 5.956 -32.871 1.00 39.56 187 LYS A N 1
ATOM 1543 C CA . LYS A 1 187 ? 49.259 5.753 -33.721 1.00 39.56 187 LYS A CA 1
ATOM 1544 C C . LYS A 1 187 ? 50.165 6.965 -33.503 1.00 39.56 187 LYS A C 1
ATOM 1546 O O . LYS A 1 187 ? 49.717 8.091 -33.715 1.00 39.56 187 LYS A O 1
ATOM 1551 N N . ALA A 1 188 ? 51.360 6.678 -32.990 1.00 37.59 188 ALA A N 1
ATOM 1552 C CA . ALA A 1 188 ? 52.486 7.594 -32.839 1.00 37.59 188 ALA A CA 1
ATOM 1553 C C . ALA A 1 188 ? 52.812 8.347 -34.136 1.00 37.59 188 ALA A C 1
ATOM 1555 O O . ALA A 1 188 ? 52.560 7.776 -35.226 1.00 37.59 188 ALA A O 1
#

Secondary structure (DSSP, 8-state):
---HHHHHHHEEEEEE-STT--EEEEEEE-TTSS-EEEEEEE--TTSHHHHHHTTTS-HHHHHHHHHHHHHHHHHHHHHHHHHHHHHTTSS--HHHHHHTGGG-HHHHHHHHHHHHHHHHSTT--TTTSHHHHHHHHHHHHHSHHHHH---HHHHHHHHH--SHHHHHHHHHHHHHHHHHHHT-----

pLDDT: mean 87.27, std 10.93, range [37.59, 97.19]

Foldseek 3Di:
DDDLVQCVPFWDDKEQPDPVSQKIWTWGADPVRPDIDIDIDGCDPVDPVNVSVCVPAPPVNRVVVHVVVVVVVVVVVVVVVVVVCVVVVVDDDPVVCVVPVPPCVPNVVVVVVVVCCQQPNPPDDLVVCVVVLVVLLVVLCPPPQNVPQPPVVLNVQLVVDRGNNSNVVSSVVSNVVSVVVVVDPDDD

Sequence (188 aa):
MLNEKLLKENLITAYYISDDRKQIEILTQTEDGKAISPTIIESDPNHPYYKLLTKYVSEEELLEITHQRKKNELKAYKKMVLKLAKKDGLVYDVNEITKNLEKSPEKLSTVIKFFFDFIFGNTFDKDKHKDILFGLKLELFEKEQIKSCDNRELKSLMRKASTPEEVIRIAVQMLDHENKKQETPQKA

Radius of gyration: 31.92 Å; chains: 1; bounding box: 85×29×76 Å